Protein AF-A0A420SW01-F1 (afdb_monomer_lite)

Secondary structure (DSSP, 8-state):
-------HHHHHHHHHHHHHHHHHHHHHHHPPPPPGGGS---S-TTS-HHHHHHHHHHHHHHHHHHHHHH-THHHHTTTTTT--S-TTTHHHHHHHHHHHHHHHHHHHHHHHHHHS-TTSTTGGGHHHHHHHHGGG-PPPPP-S-S-HHHHHHHHHHHHHHHHHHHHHHHHHHHHHHHHTTTS-HHHHHHHHHHHHHHHHHHHH-TTS--PPPPHHHHHHHTT-GGGG-

pLDDT: mean 84.83, std 15.37, range [43.12, 98.69]

Foldseek 3Di:
DDPDDDDPVNVVVVVVVLVVLLVVLVCLVPDDQDDLVVDDAPPDPLAGSLLVSLVVLLVSLLSNLVSCVVHVVSQVVVVCVVDDDDPPVSVLVSQVVSLVVLLVSLLVSLVSLVVRDLSRPCVLVLLVSLLSSLQSLAQDDDDPDDDPVVCVVVVVVSVVSNVSSVVSLVSSLVSLVSCCVPDPNQLSVLSNVLSVQQHVVQVVPPDDSDRRRRSVVSCVVVVNVVSND

Structure (mmCIF, N/CA/C/O backbone):
data_AF-A0A420SW01-F1
#
_entry.id   AF-A0A420SW01-F1
#
loop_
_atom_site.group_PDB
_atom_site.id
_atom_site.type_symbol
_atom_site.label_atom_id
_atom_site.label_alt_id
_atom_site.label_comp_id
_atom_site.label_asym_id
_atom_site.label_entity_id
_atom_site.label_seq_id
_atom_site.pdbx_PDB_ins_code
_atom_site.Cartn_x
_atom_site.Cartn_y
_atom_site.Cartn_z
_atom_site.occupancy
_atom_site.B_iso_or_equiv
_atom_site.auth_seq_id
_atom_site.auth_comp_id
_atom_site.auth_asym_id
_atom_site.auth_atom_id
_atom_site.pdbx_PDB_model_num
ATOM 1 N N . MET A 1 1 ? 15.227 -26.156 -15.999 1.00 43.12 1 MET A N 1
ATOM 2 C CA . MET A 1 1 ? 14.571 -24.928 -16.495 1.00 43.12 1 MET A CA 1
ATOM 3 C C . MET A 1 1 ? 14.014 -25.212 -17.878 1.00 43.12 1 MET A C 1
ATOM 5 O O . MET A 1 1 ? 14.793 -25.459 -18.791 1.00 43.12 1 MET A O 1
ATOM 9 N N . SER A 1 2 ? 12.689 -25.286 -18.012 1.00 46.62 2 SER A N 1
ATOM 10 C CA . SER A 1 2 ? 12.039 -25.437 -19.318 1.00 46.62 2 SER A CA 1
ATOM 11 C C . SER A 1 2 ? 12.125 -24.098 -20.050 1.00 46.62 2 SER A C 1
ATOM 13 O O . SER A 1 2 ? 11.755 -23.077 -19.475 1.00 46.62 2 SER A O 1
ATOM 15 N N . LYS A 1 3 ? 12.657 -24.073 -21.276 1.00 51.34 3 LYS A N 1
ATOM 16 C CA . LYS A 1 3 ? 12.612 -22.869 -22.115 1.00 51.34 3 LYS A CA 1
ATOM 17 C C . LYS A 1 3 ? 11.163 -22.687 -22.559 1.00 51.34 3 LYS A C 1
ATOM 19 O O . LYS A 1 3 ? 10.696 -23.404 -23.438 1.00 51.34 3 LYS A O 1
ATOM 24 N N . GLN A 1 4 ? 10.448 -21.778 -21.912 1.00 72.19 4 GLN A N 1
ATOM 25 C CA . GLN A 1 4 ? 9.098 -21.409 -22.313 1.00 72.19 4 GLN A CA 1
ATOM 26 C C . GLN A 1 4 ? 9.216 -20.603 -23.614 1.00 72.19 4 GLN A C 1
ATOM 28 O O . GLN A 1 4 ? 9.874 -19.565 -23.652 1.00 72.19 4 GLN A O 1
ATOM 33 N N . PHE A 1 5 ? 8.688 -21.139 -24.714 1.00 80.56 5 PHE A N 1
ATOM 34 C CA . PHE A 1 5 ? 8.729 -20.459 -26.006 1.00 80.56 5 PHE A CA 1
ATOM 35 C C . PHE A 1 5 ? 7.732 -19.294 -26.006 1.00 80.56 5 PHE A C 1
ATOM 37 O O . PHE A 1 5 ? 6.586 -19.467 -25.599 1.00 80.56 5 PHE A O 1
ATOM 44 N N . LEU A 1 6 ? 8.157 -18.126 -26.496 1.00 82.69 6 LEU A N 1
ATOM 45 C CA . LEU A 1 6 ? 7.271 -16.993 -26.773 1.00 82.69 6 LEU A CA 1
ATOM 46 C C . LEU A 1 6 ? 6.319 -17.371 -27.915 1.00 82.69 6 LEU A C 1
ATOM 48 O O . LEU A 1 6 ? 6.753 -17.577 -29.049 1.00 82.69 6 LEU A O 1
ATOM 52 N N . THR A 1 7 ? 5.027 -17.491 -27.613 1.00 89.12 7 THR A N 1
ATOM 53 C CA . THR A 1 7 ? 3.985 -17.795 -28.601 1.00 89.12 7 THR A CA 1
ATOM 54 C C . THR A 1 7 ? 3.227 -16.531 -28.993 1.00 89.12 7 THR A C 1
ATOM 56 O O . THR A 1 7 ? 3.184 -15.544 -28.262 1.00 89.12 7 THR A O 1
ATOM 59 N N . ARG A 1 8 ? 2.574 -16.566 -30.159 1.00 88.12 8 ARG A N 1
ATOM 60 C CA . ARG A 1 8 ? 1.665 -15.494 -30.589 1.00 88.12 8 ARG A CA 1
ATOM 61 C C . ARG A 1 8 ? 0.521 -15.279 -29.591 1.00 88.12 8 ARG A C 1
ATOM 63 O O . ARG A 1 8 ? 0.097 -14.150 -29.391 1.00 88.12 8 ARG A O 1
ATOM 70 N N . GLU A 1 9 ? 0.050 -16.357 -28.976 1.00 89.88 9 GLU A N 1
ATOM 71 C CA . GLU A 1 9 ? -0.981 -16.332 -27.937 1.00 89.88 9 GLU A CA 1
ATOM 72 C C . GLU A 1 9 ? -0.515 -15.570 -26.693 1.00 89.88 9 GLU A C 1
ATOM 74 O O . GLU A 1 9 ? -1.223 -14.679 -26.244 1.00 89.88 9 GLU A O 1
ATOM 79 N N . PHE A 1 10 ? 0.713 -15.817 -26.219 1.00 88.44 10 PHE A N 1
ATOM 80 C CA . PHE A 1 10 ? 1.292 -15.073 -25.096 1.00 88.44 10 PHE A CA 1
ATOM 81 C C . PHE A 1 10 ? 1.376 -13.567 -25.377 1.00 88.44 10 PHE A C 1
ATOM 83 O O . PHE A 1 10 ? 1.077 -12.751 -24.514 1.00 88.44 10 PHE A O 1
ATOM 90 N N . ILE A 1 11 ? 1.749 -13.186 -26.603 1.00 87.81 11 ILE A N 1
ATOM 91 C CA . ILE A 1 11 ? 1.805 -11.773 -26.996 1.00 87.81 11 ILE A CA 1
ATOM 92 C C . ILE A 1 11 ? 0.404 -11.150 -26.987 1.00 87.81 11 ILE A C 1
ATOM 94 O O . ILE A 1 11 ? 0.252 -10.032 -26.506 1.00 87.81 11 ILE A O 1
ATOM 98 N N . PHE A 1 12 ? -0.615 -11.841 -27.509 1.00 91.00 12 PHE A N 1
ATOM 99 C CA . PHE A 1 12 ? -1.992 -11.337 -27.475 1.00 91.00 12 PHE A CA 1
ATOM 100 C C . PHE A 1 12 ? -2.523 -11.190 -26.051 1.00 91.00 12 PHE A C 1
ATOM 102 O O . PHE A 1 12 ? -3.169 -10.189 -25.756 1.00 91.00 12 PHE A O 1
ATOM 109 N N . GLU A 1 13 ? -2.222 -12.156 -25.186 1.00 90.00 13 GLU A N 1
ATOM 110 C CA . GLU A 1 13 ? -2.591 -12.106 -23.774 1.00 90.00 13 GLU A CA 1
ATOM 111 C C . GLU A 1 13 ? -1.972 -10.885 -23.088 1.00 90.00 13 GLU A C 1
ATOM 113 O O . GLU A 1 13 ? -2.693 -10.091 -22.496 1.00 90.00 13 GLU A O 1
ATOM 118 N N . ALA A 1 14 ? -0.671 -10.651 -23.281 1.00 87.00 14 ALA A N 1
ATOM 119 C CA . ALA A 1 14 ? 0.009 -9.491 -22.710 1.00 87.00 14 ALA A CA 1
ATOM 120 C C . ALA A 1 14 ? -0.589 -8.149 -23.180 1.00 87.00 14 ALA A C 1
ATOM 122 O O . ALA A 1 14 ? -0.712 -7.221 -22.388 1.00 87.00 14 ALA A O 1
ATOM 123 N N . HIS A 1 15 ? -0.991 -8.029 -24.453 1.00 87.19 15 HIS A N 1
ATOM 124 C CA . HIS A 1 15 ? -1.667 -6.813 -24.932 1.00 87.19 15 HIS A CA 1
ATOM 125 C C . HIS A 1 15 ? -3.035 -6.629 -24.270 1.00 87.19 15 HIS A C 1
ATOM 127 O O . HIS A 1 15 ? -3.364 -5.522 -23.854 1.00 87.19 15 HIS A O 1
ATOM 133 N N . ARG A 1 16 ? -3.807 -7.714 -24.129 1.00 90.38 16 ARG A N 1
ATOM 134 C CA . ARG A 1 16 ? -5.099 -7.676 -23.440 1.00 90.38 16 ARG A CA 1
ATOM 135 C C . ARG A 1 16 ? -4.942 -7.231 -21.986 1.00 90.38 16 ARG A C 1
ATOM 137 O O . ARG A 1 16 ? -5.691 -6.368 -21.548 1.00 90.38 16 ARG A O 1
ATOM 144 N N . GLU A 1 17 ? -3.965 -7.776 -21.262 1.00 90.88 17 GLU A N 1
ATOM 145 C CA . GLU A 1 17 ? -3.687 -7.388 -19.873 1.00 90.88 17 GLU A CA 1
ATOM 146 C C . GLU A 1 17 ? -3.364 -5.889 -19.749 1.00 90.88 17 GLU A C 1
ATOM 148 O O . GLU A 1 17 ? -3.844 -5.227 -18.828 1.00 90.88 17 GLU A O 1
ATOM 153 N N . VAL A 1 18 ? -2.599 -5.329 -20.695 1.00 88.38 18 VAL A N 1
ATOM 154 C CA . VAL A 1 18 ? -2.286 -3.889 -20.735 1.00 88.38 18 VAL A CA 1
ATOM 155 C C . VAL A 1 18 ? -3.537 -3.043 -21.000 1.00 88.38 18 VAL A C 1
ATOM 157 O O . VAL A 1 18 ? -3.730 -2.018 -20.339 1.00 88.38 18 VAL A O 1
ATOM 160 N N . ASP A 1 19 ? -4.401 -3.464 -21.926 1.00 88.69 19 ASP A N 1
ATOM 161 C CA . ASP A 1 19 ? -5.656 -2.766 -22.230 1.00 88.69 19 ASP A CA 1
ATOM 162 C C . ASP A 1 19 ? -6.612 -2.789 -21.022 1.00 88.69 19 ASP A C 1
ATOM 164 O O . ASP A 1 19 ? -7.119 -1.743 -20.604 1.00 88.69 19 ASP A O 1
ATOM 168 N N . GLU A 1 20 ? -6.785 -3.951 -20.384 1.00 91.56 20 GLU A N 1
ATOM 169 C CA . GLU A 1 20 ? -7.587 -4.104 -19.162 1.00 91.56 20 GLU A CA 1
ATOM 170 C C . GLU A 1 20 ? -7.034 -3.253 -18.006 1.00 91.56 20 GLU A C 1
ATOM 172 O O . GLU A 1 20 ? -7.789 -2.587 -17.288 1.00 91.56 20 GLU A O 1
ATOM 177 N N . ALA A 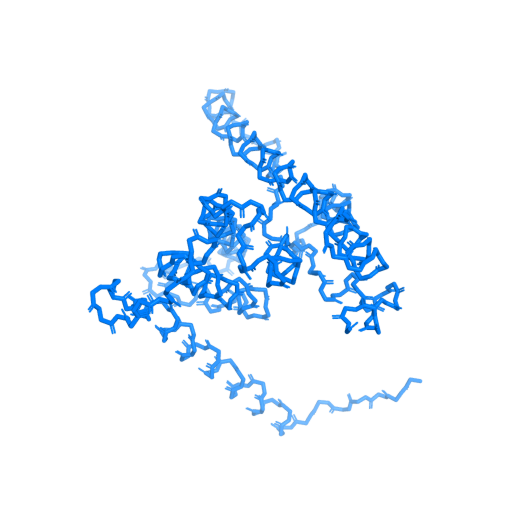1 21 ? -5.708 -3.203 -17.842 1.00 91.31 21 ALA A N 1
ATOM 178 C CA . ALA A 1 21 ? -5.057 -2.353 -16.850 1.00 91.31 21 ALA A CA 1
ATOM 179 C C . ALA A 1 21 ? -5.317 -0.859 -17.108 1.00 91.31 21 ALA A C 1
ATOM 181 O O . ALA A 1 21 ? -5.553 -0.092 -16.165 1.00 91.31 21 ALA A O 1
ATOM 182 N N . ALA A 1 22 ? -5.307 -0.430 -18.373 1.00 88.56 22 ALA A N 1
ATOM 183 C CA . ALA A 1 22 ? -5.606 0.945 -18.754 1.00 88.56 22 ALA A CA 1
ATOM 184 C C . ALA A 1 22 ? -7.069 1.319 -18.454 1.00 88.56 22 ALA A C 1
ATOM 186 O O . ALA A 1 22 ? -7.326 2.399 -17.905 1.00 88.56 22 ALA A O 1
ATOM 187 N N . GLU A 1 23 ? -8.018 0.427 -18.743 1.00 91.31 23 GLU A N 1
ATOM 188 C CA . GLU A 1 23 ? -9.432 0.608 -18.397 1.00 91.31 23 GLU A CA 1
ATOM 189 C C . GLU A 1 23 ? -9.637 0.686 -16.881 1.00 91.31 23 GLU A C 1
ATOM 191 O O . GLU A 1 23 ? -10.267 1.627 -16.381 1.00 91.31 23 GLU A O 1
ATOM 196 N N . LEU A 1 24 ? -9.038 -0.239 -16.124 1.00 93.31 24 LEU A N 1
ATOM 197 C CA . LEU A 1 24 ? -9.143 -0.260 -14.667 1.00 93.31 24 LEU A CA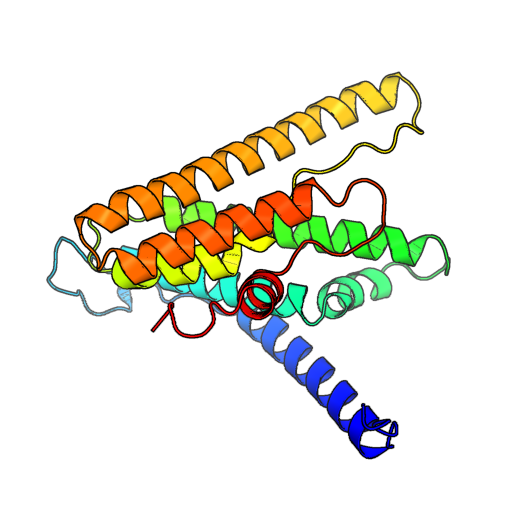 1
ATOM 198 C C . LEU A 1 24 ? -8.519 0.989 -14.032 1.00 93.31 24 LEU A C 1
ATOM 200 O O . LEU A 1 24 ? -9.079 1.556 -13.091 1.00 93.31 24 LEU A O 1
ATOM 204 N N . LYS A 1 25 ? -7.400 1.484 -14.570 1.00 90.94 25 LYS A N 1
ATOM 205 C CA . LYS A 1 25 ? -6.802 2.757 -14.148 1.00 90.94 25 LYS A CA 1
ATOM 206 C C . LYS A 1 25 ? -7.782 3.915 -14.337 1.00 90.94 25 LYS A C 1
ATOM 208 O O . LYS A 1 25 ? -7.928 4.744 -13.432 1.00 90.94 25 LYS A O 1
ATOM 213 N N . ILE A 1 26 ? -8.428 4.014 -15.503 1.00 90.25 26 ILE A N 1
ATOM 214 C CA . ILE A 1 26 ? -9.423 5.061 -15.783 1.00 90.25 26 ILE A CA 1
ATOM 215 C C . ILE A 1 26 ? -10.581 4.943 -14.794 1.00 90.25 26 ILE A C 1
ATOM 217 O O . ILE A 1 26 ? -10.980 5.950 -14.203 1.00 90.25 26 ILE A O 1
ATOM 221 N N . PHE A 1 27 ? -11.074 3.729 -14.562 1.00 93.50 27 PHE A N 1
ATOM 222 C CA . PHE A 1 27 ? -12.129 3.469 -13.593 1.00 93.50 27 PHE A CA 1
ATOM 223 C C . PHE A 1 27 ? -11.736 3.932 -12.182 1.00 93.50 27 PHE A C 1
ATOM 225 O O . PHE A 1 27 ? -12.414 4.783 -11.616 1.00 93.50 27 PHE A O 1
ATOM 232 N N . LEU A 1 28 ? -10.603 3.474 -11.637 1.00 93.31 28 LEU A N 1
ATOM 233 C CA . LEU A 1 28 ? -10.140 3.834 -10.288 1.00 93.31 28 LEU A CA 1
ATOM 234 C C . LEU A 1 28 ? -9.799 5.322 -10.136 1.00 93.31 28 LEU A C 1
ATOM 236 O O . LEU A 1 28 ? -9.928 5.887 -9.049 1.00 93.31 28 LEU A O 1
ATOM 240 N N . THR A 1 29 ? -9.365 5.976 -11.215 1.00 90.62 29 THR A N 1
ATOM 241 C CA . THR A 1 29 ? -9.107 7.423 -11.211 1.00 90.62 29 THR A CA 1
ATOM 242 C C . THR A 1 29 ? -10.406 8.219 -11.090 1.00 90.62 29 THR A C 1
ATOM 244 O O . THR A 1 29 ? -10.417 9.250 -10.423 1.00 90.62 29 THR A O 1
ATOM 247 N N . ASN A 1 30 ? -11.489 7.742 -11.710 1.00 91.94 30 ASN A N 1
ATOM 248 C CA . ASN A 1 30 ? -12.788 8.416 -11.712 1.00 91.94 30 ASN A CA 1
ATOM 249 C C . ASN A 1 30 ? -13.736 7.936 -10.604 1.00 91.94 30 ASN A C 1
ATOM 251 O O . ASN A 1 30 ? -14.732 8.609 -10.335 1.00 91.94 30 ASN A O 1
ATOM 255 N N . LEU A 1 31 ? -13.435 6.804 -9.963 1.00 93.25 31 LEU A N 1
ATOM 256 C CA . LEU A 1 31 ? -14.236 6.231 -8.890 1.00 93.25 31 LEU A CA 1
AT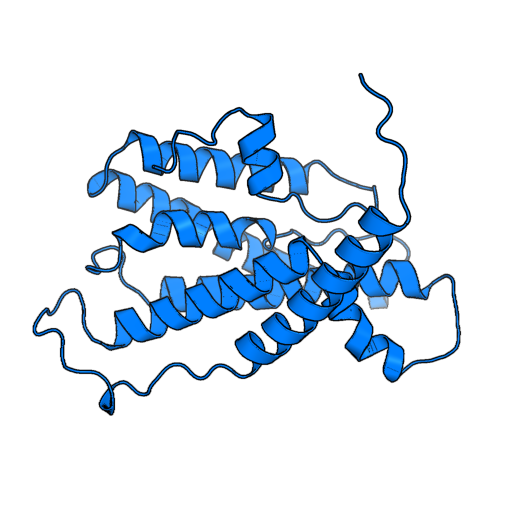OM 257 C C . LEU A 1 31 ? -14.411 7.249 -7.758 1.00 93.25 31 LEU A C 1
ATOM 259 O O . LEU A 1 31 ? -13.439 7.692 -7.149 1.00 93.25 31 LEU A O 1
ATOM 263 N N . GLN A 1 32 ? -15.665 7.602 -7.482 1.00 89.81 32 GLN A N 1
ATOM 264 C CA . GLN A 1 32 ? -16.036 8.472 -6.373 1.00 89.81 32 GLN A CA 1
ATOM 265 C C . GLN A 1 32 ? -16.449 7.614 -5.183 1.00 89.81 32 GLN A C 1
ATOM 267 O O . GLN A 1 32 ? -17.345 6.774 -5.300 1.00 89.81 32 GLN A O 1
ATOM 272 N N . VAL A 1 33 ? -15.818 7.840 -4.033 1.00 88.75 33 VAL A N 1
ATOM 273 C CA . VAL A 1 33 ? -16.290 7.263 -2.773 1.00 88.75 33 VAL A CA 1
ATOM 274 C C . VAL A 1 33 ? -17.644 7.902 -2.432 1.00 88.75 33 VAL A C 1
ATOM 276 O O . VAL A 1 33 ? -17.779 9.124 -2.550 1.00 88.75 33 VAL A O 1
ATOM 279 N N . PRO A 1 34 ? -18.664 7.118 -2.035 1.00 88.06 34 PRO A N 1
ATOM 280 C CA . PRO A 1 34 ? -19.962 7.669 -1.666 1.00 88.06 34 PRO A CA 1
ATOM 281 C C . PRO A 1 34 ? -19.852 8.710 -0.546 1.00 88.06 34 PRO A C 1
ATOM 283 O O . PRO A 1 34 ? -19.052 8.568 0.379 1.00 88.06 34 PRO A O 1
ATOM 286 N N . LEU A 1 35 ? -20.704 9.737 -0.607 1.00 86.25 35 LEU A N 1
ATOM 287 C CA . LEU A 1 35 ? -20.884 10.687 0.493 1.00 86.25 35 LEU A CA 1
ATOM 288 C C . LEU A 1 35 ? -21.379 9.953 1.745 1.00 86.25 35 LEU A C 1
ATOM 290 O O . LEU A 1 35 ? -22.191 9.035 1.644 1.00 86.25 35 LEU A O 1
ATOM 294 N N . GLU A 1 36 ? -20.966 10.404 2.932 1.00 84.88 36 GLU A N 1
ATOM 295 C CA . GLU A 1 36 ? -21.386 9.788 4.201 1.00 84.88 36 GLU A CA 1
ATOM 296 C C . GLU A 1 36 ? -22.909 9.737 4.366 1.00 84.88 36 GLU A C 1
ATOM 298 O O . GLU A 1 36 ? -23.440 8.774 4.909 1.00 84.88 36 GLU A O 1
ATOM 303 N N . SER A 1 37 ? -23.624 10.739 3.842 1.00 86.12 37 SER A N 1
ATOM 304 C CA . SER A 1 37 ? -25.090 10.800 3.866 1.00 86.12 37 SER A CA 1
ATOM 305 C C . SER A 1 37 ? -25.772 9.699 3.050 1.00 86.12 37 SER A C 1
ATOM 307 O O . SER A 1 37 ? -26.944 9.413 3.281 1.00 86.12 37 SER A O 1
ATOM 309 N N . ALA A 1 38 ? -25.059 9.089 2.102 1.00 88.75 38 ALA A N 1
ATOM 310 C CA . ALA A 1 38 ? -25.551 7.980 1.292 1.00 88.75 38 ALA A CA 1
ATOM 311 C C . ALA A 1 38 ? -25.292 6.609 1.943 1.00 88.75 38 ALA A C 1
ATOM 313 O O . ALA A 1 38 ? -25.720 5.591 1.401 1.00 88.75 38 ALA A O 1
ATOM 314 N N . ILE A 1 39 ? -24.595 6.565 3.083 1.00 88.44 39 ILE A N 1
ATOM 315 C CA . ILE A 1 39 ? -24.218 5.329 3.766 1.00 88.44 39 ILE A CA 1
ATOM 316 C C . ILE A 1 39 ? -25.015 5.206 5.065 1.00 88.44 39 ILE A C 1
ATOM 318 O O . ILE A 1 39 ? -25.120 6.141 5.860 1.00 88.44 39 ILE A O 1
ATOM 322 N N . VAL A 1 40 ? -25.571 4.018 5.291 1.00 90.56 40 VAL A N 1
ATOM 323 C CA . VAL A 1 40 ? -26.292 3.693 6.525 1.00 90.56 40 VAL A CA 1
ATOM 324 C C . VAL A 1 40 ? -25.348 3.828 7.720 1.00 90.56 40 VAL A C 1
ATOM 326 O O . VAL A 1 40 ? -24.229 3.317 7.695 1.00 90.56 40 VAL A O 1
ATOM 329 N N . GLN A 1 41 ? -25.798 4.511 8.775 1.00 88.25 41 GLN A N 1
ATOM 330 C CA . GLN A 1 41 ? -25.020 4.647 10.004 1.00 88.25 41 GLN A CA 1
ATOM 331 C C . GLN A 1 41 ? -24.734 3.270 10.608 1.00 88.25 41 GLN A C 1
ATOM 333 O O . GLN A 1 41 ? -25.632 2.444 10.752 1.00 88.25 41 GLN A O 1
ATOM 338 N N . THR A 1 42 ? -23.482 3.047 10.994 1.00 87.88 42 THR A N 1
ATOM 339 C CA . THR A 1 42 ? -23.017 1.767 11.544 1.00 87.88 42 THR A CA 1
ATOM 340 C C . THR A 1 42 ? -23.573 1.473 12.936 1.00 87.88 42 THR A C 1
ATOM 342 O O . THR A 1 42 ? -23.631 0.316 13.339 1.00 87.88 42 THR A O 1
ATOM 345 N N . GLY A 1 43 ? -23.963 2.512 13.686 1.00 88.25 43 GLY A N 1
ATOM 346 C CA . GLY A 1 43 ? -24.354 2.400 15.094 1.00 88.25 43 GLY A CA 1
ATOM 347 C C . GLY A 1 43 ? -23.183 2.127 16.049 1.00 88.25 43 GLY A C 1
ATOM 348 O O . GLY A 1 43 ? -23.405 2.011 17.251 1.00 88.25 43 GLY A O 1
ATOM 349 N N . ASP A 1 44 ? -21.951 2.059 15.534 1.00 91.38 44 ASP A N 1
ATOM 350 C CA . ASP A 1 44 ? -20.722 1.833 16.293 1.00 91.38 44 ASP A CA 1
ATOM 351 C C . ASP A 1 44 ? -19.877 3.112 16.331 1.00 91.38 44 ASP A C 1
ATOM 353 O O . ASP A 1 44 ? -19.460 3.637 15.296 1.00 91.38 44 ASP A O 1
ATOM 357 N N . SER A 1 45 ? -19.590 3.604 17.538 1.00 91.50 45 SER A N 1
ATOM 358 C CA . SER A 1 45 ? -18.763 4.796 17.741 1.00 91.50 45 SER A CA 1
ATOM 359 C C . SER A 1 45 ? -17.289 4.579 17.390 1.00 91.50 45 SER A C 1
ATOM 361 O O . SER A 1 45 ? -16.595 5.559 17.126 1.00 91.50 45 SER A O 1
ATOM 363 N N . GLN A 1 46 ? -16.813 3.329 17.352 1.00 94.25 46 GLN A N 1
ATOM 364 C CA . GLN A 1 46 ? -15.458 2.977 16.910 1.00 94.25 46 GLN A CA 1
ATOM 365 C C . GLN A 1 46 ? -15.360 2.779 15.392 1.00 94.25 46 GLN A C 1
ATOM 367 O O . GLN A 1 46 ? -14.259 2.744 14.838 1.00 94.25 46 GLN A O 1
ATOM 372 N N . THR A 1 47 ? -16.496 2.704 14.698 1.00 95.12 47 THR A N 1
ATOM 373 C CA . THR A 1 47 ? -16.557 2.558 13.239 1.00 95.12 47 THR A CA 1
ATOM 374 C C . THR A 1 47 ? -17.573 3.527 12.633 1.00 95.12 47 THR A C 1
ATOM 376 O O . THR A 1 47 ? -18.506 3.091 11.960 1.00 95.12 47 THR A O 1
ATOM 379 N N . PRO A 1 48 ? -17.454 4.850 12.846 1.00 95.12 48 PRO A N 1
ATOM 380 C CA . PRO A 1 48 ? -18.280 5.814 12.137 1.00 95.12 48 PRO A CA 1
ATOM 381 C C . PRO A 1 48 ? -18.098 5.678 10.622 1.00 95.12 48 PRO A C 1
ATOM 383 O O . PRO A 1 48 ? -17.037 5.294 10.129 1.00 95.12 48 PRO A O 1
ATOM 386 N N . THR A 1 49 ? -19.136 6.044 9.875 1.00 95.25 49 THR A N 1
ATOM 387 C CA . THR A 1 49 ? -19.187 5.947 8.412 1.00 95.25 49 THR A CA 1
ATOM 388 C C . THR A 1 49 ? -17.960 6.542 7.716 1.00 95.25 49 THR A C 1
ATOM 390 O O . THR A 1 49 ? -17.464 5.963 6.750 1.00 95.25 49 THR A O 1
ATOM 393 N N . TRP A 1 50 ? -17.419 7.651 8.226 1.00 94.69 50 TRP A N 1
ATOM 394 C CA . TRP A 1 50 ? -16.240 8.284 7.641 1.00 94.69 50 TRP A CA 1
ATOM 395 C C . TRP A 1 50 ? -14.966 7.422 7.728 1.00 94.69 50 TRP A C 1
ATOM 397 O O . TRP A 1 50 ? -14.097 7.531 6.866 1.00 94.69 50 TRP A O 1
ATOM 407 N N . HIS A 1 51 ? -14.850 6.511 8.710 1.00 96.31 51 HIS A N 1
ATOM 408 C CA . HIS A 1 51 ? -13.753 5.532 8.734 1.00 96.31 51 HIS A CA 1
ATOM 409 C C . HIS A 1 51 ? -13.825 4.614 7.509 1.00 96.31 51 HIS A C 1
ATOM 411 O O . HIS A 1 51 ? -12.791 4.263 6.944 1.00 96.31 51 HIS A O 1
ATOM 417 N N . LEU A 1 52 ? -15.036 4.219 7.099 1.00 95.31 52 LEU A N 1
ATOM 418 C CA . LEU A 1 52 ? -15.263 3.331 5.958 1.00 95.31 52 LEU A CA 1
ATOM 419 C C . LEU A 1 52 ? -15.029 4.052 4.629 1.00 95.31 52 LEU A C 1
ATOM 421 O O . LEU A 1 52 ? -14.428 3.472 3.727 1.00 95.31 52 LEU A O 1
ATOM 425 N N . THR A 1 53 ? -15.448 5.315 4.507 1.00 95.62 53 THR A N 1
ATOM 426 C CA . THR A 1 53 ? -15.174 6.114 3.302 1.00 95.62 53 THR A CA 1
ATOM 427 C C . THR A 1 53 ? -13.684 6.411 3.158 1.00 95.62 53 THR A C 1
ATOM 429 O O . THR A 1 53 ? -13.134 6.240 2.071 1.00 95.62 53 THR A O 1
ATOM 432 N N . ALA A 1 54 ? -12.997 6.757 4.252 1.00 96.69 54 ALA A N 1
ATOM 433 C CA . ALA A 1 54 ? -11.545 6.905 4.258 1.00 96.69 54 ALA A CA 1
ATOM 434 C C . ALA A 1 54 ? -10.853 5.592 3.859 1.00 96.69 54 ALA A C 1
ATOM 436 O O . ALA A 1 54 ? -9.975 5.593 3.000 1.00 96.69 54 ALA A O 1
ATOM 437 N N . LEU A 1 55 ? -11.288 4.452 4.407 1.00 96.75 55 LEU A N 1
ATOM 438 C CA . LEU A 1 55 ? -10.747 3.141 4.045 1.00 96.75 55 LEU A CA 1
ATOM 439 C C . LEU A 1 55 ? -10.957 2.819 2.555 1.00 96.75 55 LEU A C 1
ATOM 441 O O . LEU A 1 55 ? -10.029 2.345 1.901 1.00 96.75 55 LEU A O 1
ATOM 445 N N . ALA A 1 56 ? -12.142 3.105 2.008 1.00 96.31 56 ALA A N 1
ATOM 446 C CA . ALA A 1 56 ? -12.441 2.926 0.588 1.00 96.31 56 ALA A CA 1
ATOM 447 C C . ALA A 1 56 ? -11.509 3.762 -0.304 1.00 96.31 56 ALA A C 1
ATOM 449 O O . ALA A 1 56 ? -11.037 3.284 -1.335 1.00 96.31 56 ALA A O 1
ATOM 450 N N . GLU A 1 57 ? -11.180 4.980 0.125 1.00 96.50 57 GLU A N 1
ATOM 451 C CA . GLU A 1 57 ? -10.222 5.833 -0.573 1.00 96.50 57 GLU A CA 1
ATOM 452 C C . GLU A 1 57 ? -8.792 5.262 -0.509 1.00 96.50 57 GLU A C 1
ATOM 454 O O . GLU A 1 57 ? -8.078 5.268 -1.516 1.00 96.50 57 GLU A O 1
ATOM 459 N N . VAL A 1 58 ? -8.382 4.668 0.622 1.00 97.62 58 VAL A N 1
ATOM 460 C CA . VAL A 1 58 ? -7.096 3.947 0.710 1.00 97.62 58 VAL A CA 1
ATOM 461 C C . VAL A 1 58 ? -7.068 2.742 -0.235 1.00 97.62 58 VAL A C 1
ATOM 463 O O . VAL A 1 58 ? -6.070 2.552 -0.927 1.00 97.62 58 VAL A O 1
ATOM 466 N N . TYR A 1 59 ? -8.153 1.966 -0.337 1.00 97.00 59 TYR A N 1
ATOM 467 C CA . TYR A 1 59 ? -8.265 0.870 -1.313 1.00 97.00 59 TYR A CA 1
ATOM 468 C C . TYR A 1 59 ? -8.146 1.361 -2.758 1.00 97.00 59 TYR A C 1
ATOM 470 O O . TYR A 1 59 ? -7.441 0.749 -3.564 1.00 97.00 59 TYR A O 1
ATOM 478 N N . ARG A 1 60 ? -8.792 2.486 -3.087 1.00 96.81 60 ARG A N 1
ATOM 479 C CA . ARG A 1 60 ? -8.703 3.104 -4.415 1.00 96.81 60 ARG A CA 1
ATOM 480 C C . ARG A 1 60 ? -7.259 3.480 -4.752 1.00 96.81 60 ARG A C 1
ATOM 482 O O . ARG A 1 60 ? -6.785 3.163 -5.845 1.00 96.81 60 ARG A O 1
ATOM 489 N N . PHE A 1 61 ? -6.533 4.089 -3.810 1.00 96.50 61 PHE A N 1
ATOM 490 C CA . PHE A 1 61 ? -5.106 4.364 -3.988 1.00 96.50 61 PHE A CA 1
ATOM 491 C C . PHE A 1 61 ? -4.264 3.091 -4.067 1.00 96.50 61 PHE A C 1
ATOM 493 O O . PHE A 1 61 ? -3.390 3.019 -4.926 1.00 96.50 61 PHE A O 1
ATOM 500 N N . ALA A 1 62 ? -4.525 2.081 -3.234 1.00 96.38 62 ALA A N 1
ATOM 501 C CA . ALA A 1 62 ? -3.796 0.816 -3.261 1.00 96.38 62 ALA A CA 1
ATOM 502 C C . ALA A 1 62 ? -3.908 0.133 -4.631 1.00 96.38 62 ALA A C 1
ATOM 504 O O . ALA A 1 62 ? -2.891 -0.309 -5.162 1.00 96.38 62 ALA A O 1
ATOM 505 N N . GLY A 1 63 ? -5.104 0.122 -5.232 1.00 94.81 63 GLY A N 1
ATOM 506 C CA . GLY A 1 63 ? -5.326 -0.393 -6.585 1.00 94.81 63 GLY A CA 1
ATOM 507 C C . GLY A 1 63 ? -4.540 0.375 -7.650 1.00 94.81 63 GLY A C 1
ATOM 508 O O . GLY A 1 63 ? -3.862 -0.237 -8.471 1.00 94.81 63 GLY A O 1
ATOM 509 N N . LEU A 1 64 ? -4.553 1.713 -7.597 1.00 93.38 64 LEU A N 1
ATOM 510 C CA . LEU A 1 64 ? -3.740 2.546 -8.493 1.00 93.38 64 LEU A CA 1
ATOM 511 C C . LEU A 1 64 ? -2.241 2.255 -8.331 1.00 93.38 64 LEU A C 1
ATOM 513 O O . LEU A 1 64 ? -1.543 2.062 -9.319 1.00 93.38 64 LEU A O 1
ATOM 517 N N . ILE A 1 65 ? -1.753 2.178 -7.093 1.00 93.69 65 ILE A N 1
ATOM 518 C CA . ILE A 1 65 ? -0.356 1.863 -6.771 1.00 93.69 65 ILE A CA 1
ATOM 519 C C . ILE A 1 65 ? 0.031 0.490 -7.336 1.00 93.69 65 ILE A C 1
ATOM 521 O O . ILE A 1 65 ? 1.076 0.384 -7.974 1.00 93.69 65 ILE A O 1
ATOM 525 N N . GLN A 1 66 ? -0.816 -0.538 -7.183 1.00 93.31 66 GLN A N 1
ATOM 526 C CA . GLN A 1 66 ? -0.540 -1.868 -7.743 1.00 93.31 66 GLN A CA 1
ATOM 527 C C . GLN A 1 66 ? -0.471 -1.830 -9.272 1.00 93.31 66 GLN A C 1
ATOM 529 O O . GLN A 1 66 ? 0.468 -2.374 -9.848 1.00 93.31 66 GLN A O 1
ATOM 534 N N . LEU A 1 67 ? -1.421 -1.155 -9.930 1.00 91.38 67 LEU A N 1
ATOM 535 C CA . LEU A 1 67 ? -1.425 -1.013 -11.389 1.00 91.38 67 LEU A CA 1
ATOM 536 C C . LEU A 1 67 ? -0.159 -0.335 -11.899 1.00 91.38 67 LEU A C 1
ATOM 538 O O . LEU A 1 67 ? 0.401 -0.769 -12.892 1.00 91.38 67 LEU A O 1
ATOM 542 N N . TYR A 1 68 ? 0.318 0.697 -11.213 1.00 87.38 68 TYR A N 1
ATOM 543 C CA . TYR A 1 68 ? 1.525 1.419 -11.610 1.00 87.38 68 TYR A CA 1
ATOM 544 C C . TYR A 1 68 ? 2.814 0.688 -11.304 1.00 87.38 68 TYR A C 1
ATOM 546 O O . TYR A 1 68 ? 3.819 0.892 -11.981 1.00 87.38 68 TYR A O 1
ATOM 554 N N . HIS A 1 69 ? 2.781 -0.186 -10.306 1.00 87.19 69 HIS A N 1
ATOM 555 C CA . HIS A 1 69 ? 3.797 -1.197 -10.184 1.00 87.19 69 HIS A CA 1
ATOM 556 C C . HIS A 1 69 ? 3.737 -2.101 -11.433 1.00 87.19 69 HIS A C 1
ATOM 558 O O . HIS A 1 69 ? 4.666 -2.081 -12.227 1.00 87.19 69 HIS A O 1
ATOM 564 N N . VAL A 1 70 ? 2.674 -2.860 -11.671 1.00 88.88 70 VAL A N 1
ATOM 565 C CA . VAL A 1 70 ? 2.691 -3.903 -12.717 1.00 88.88 70 VAL A CA 1
ATOM 566 C C . VAL A 1 70 ? 2.804 -3.346 -14.150 1.00 88.88 70 VAL A C 1
ATOM 568 O O . VAL A 1 70 ? 3.548 -3.902 -14.952 1.00 88.88 70 VAL A O 1
ATOM 571 N N . PHE A 1 71 ? 2.148 -2.223 -14.442 1.00 87.25 71 PHE A N 1
ATOM 572 C CA . PHE A 1 71 ? 2.023 -1.610 -15.770 1.00 87.25 71 PHE A CA 1
ATOM 573 C C . PHE A 1 71 ? 2.450 -0.126 -15.742 1.00 87.25 71 PHE A C 1
ATOM 575 O O . PHE A 1 71 ? 1.604 0.778 -15.821 1.00 87.25 71 PHE A O 1
ATOM 582 N N . PRO A 1 72 ? 3.750 0.176 -15.567 1.00 79.12 72 PRO A N 1
ATOM 583 C CA . PRO A 1 72 ? 4.243 1.548 -15.390 1.00 79.12 72 PRO A CA 1
ATOM 584 C C . PRO A 1 72 ? 3.997 2.438 -16.619 1.00 79.12 72 PRO A C 1
ATOM 586 O O . PRO A 1 72 ? 3.729 3.631 -16.500 1.00 79.12 72 PRO A O 1
ATOM 589 N N . ASP A 1 73 ? 4.001 1.852 -17.806 1.00 73.12 73 ASP A N 1
ATOM 590 C CA . ASP A 1 73 ? 3.666 2.446 -19.098 1.00 73.12 73 ASP A CA 1
ATOM 591 C C . ASP A 1 73 ? 2.236 3.005 -19.165 1.00 73.12 73 ASP A C 1
ATOM 593 O O . ASP A 1 73 ? 1.989 3.997 -19.861 1.00 73.12 73 ASP A O 1
ATOM 597 N N . THR A 1 74 ? 1.303 2.490 -18.357 1.00 72.56 74 THR A N 1
ATOM 598 C CA . THR A 1 74 ? -0.032 3.099 -18.234 1.00 72.56 74 THR A CA 1
ATOM 599 C C . THR A 1 74 ? 0.027 4.515 -17.651 1.00 72.56 74 THR A C 1
ATOM 601 O O . THR A 1 74 ? -0.869 5.319 -17.930 1.00 72.56 74 THR A O 1
ATOM 604 N N . LEU A 1 75 ? 1.057 4.881 -16.873 1.00 64.56 75 LEU A N 1
ATOM 605 C CA . LEU A 1 75 ? 1.303 6.269 -16.445 1.00 64.56 75 LEU A CA 1
ATOM 606 C C . LEU A 1 75 ? 1.773 7.124 -17.615 1.00 64.56 75 LEU A C 1
ATOM 608 O O . LEU A 1 75 ? 1.231 8.208 -17.838 1.00 64.56 75 LEU A O 1
ATOM 612 N N . VAL A 1 76 ? 2.730 6.585 -18.367 1.00 62.25 76 VAL A N 1
ATOM 613 C CA . VAL A 1 76 ? 3.483 7.257 -19.428 1.00 62.25 76 VAL A CA 1
ATOM 614 C C . VAL A 1 76 ? 2.620 7.541 -20.661 1.00 62.25 76 VAL A C 1
ATOM 616 O O . VAL A 1 76 ? 2.721 8.614 -21.256 1.00 62.25 76 VAL A O 1
ATOM 619 N N . SER A 1 77 ? 1.702 6.634 -21.013 1.00 56.94 77 SER A N 1
ATOM 620 C CA . SER A 1 77 ? 0.856 6.721 -22.218 1.00 56.94 77 SER A CA 1
ATOM 621 C C . SER A 1 77 ? -0.039 7.978 -22.268 1.00 56.94 77 SER A C 1
ATOM 623 O O . SER A 1 77 ? -0.443 8.428 -23.337 1.00 56.94 77 SER A O 1
ATOM 625 N N . ARG A 1 78 ? -0.304 8.635 -21.126 1.00 52.09 78 ARG A N 1
ATOM 626 C CA . ARG A 1 78 ? -1.013 9.933 -21.085 1.00 52.09 78 ARG A CA 1
ATOM 627 C C . ARG A 1 78 ? -0.098 11.148 -21.274 1.00 52.09 78 ARG A C 1
ATOM 629 O O . ARG A 1 78 ? -0.610 12.189 -21.667 1.00 52.09 78 ARG A O 1
ATOM 636 N N . MET A 1 79 ? 1.198 11.026 -20.995 1.00 49.81 79 MET A N 1
ATOM 637 C CA . MET A 1 79 ? 2.175 12.121 -21.088 1.00 49.81 79 MET A CA 1
ATOM 638 C C . MET A 1 79 ? 2.832 12.194 -22.468 1.00 49.81 79 MET A C 1
ATOM 640 O O . MET A 1 79 ? 2.873 13.264 -23.064 1.00 49.81 79 MET A O 1
ATOM 644 N N . ASN A 1 80 ? 3.206 11.056 -23.061 1.00 48.47 80 ASN A N 1
ATOM 645 C CA . ASN A 1 80 ? 3.837 11.037 -24.390 1.00 48.47 80 ASN A CA 1
ATOM 646 C C . ASN A 1 80 ? 2.894 11.408 -25.553 1.00 48.47 80 ASN A C 1
ATOM 648 O O . ASN A 1 80 ? 3.363 11.786 -26.624 1.00 48.47 80 ASN A O 1
ATOM 652 N N . LEU A 1 81 ? 1.569 11.350 -25.359 1.00 49.91 81 LEU A N 1
ATOM 653 C CA . LEU A 1 81 ? 0.607 11.866 -26.345 1.00 49.91 81 LEU A CA 1
ATOM 654 C C . LEU A 1 81 ? 0.605 13.404 -26.434 1.00 49.91 81 LEU A C 1
ATOM 656 O O . LEU A 1 81 ? 0.041 13.939 -27.387 1.00 49.91 81 LEU A O 1
ATOM 660 N N . GLN A 1 82 ? 1.208 14.114 -25.472 1.00 51.75 82 GLN A N 1
ATOM 661 C CA . GLN A 1 82 ? 1.344 15.574 -25.514 1.00 51.75 82 GLN A CA 1
ATOM 662 C C . GLN A 1 82 ? 2.708 16.042 -26.039 1.00 51.75 82 GLN A C 1
ATOM 664 O O . GLN A 1 82 ? 2.744 17.049 -26.740 1.00 51.75 82 GLN A O 1
ATOM 669 N N . ASP A 1 83 ? 3.787 15.285 -25.814 1.00 48.94 83 ASP A N 1
ATOM 670 C CA . ASP A 1 83 ? 5.154 15.717 -26.136 1.00 48.94 83 ASP A CA 1
ATOM 671 C C . ASP A 1 83 ? 5.870 14.742 -27.087 1.00 48.94 83 ASP A C 1
ATOM 673 O O . ASP A 1 83 ? 6.724 13.940 -26.717 1.00 48.94 83 ASP A O 1
ATOM 677 N N . SER A 1 84 ? 5.525 14.801 -28.372 1.00 48.59 84 SER A N 1
ATOM 678 C CA . SER A 1 84 ? 6.243 14.068 -29.423 1.00 48.59 84 SER A CA 1
ATOM 679 C C . SER A 1 84 ? 7.452 14.880 -29.917 1.00 48.59 84 SER A C 1
ATOM 681 O O . SER A 1 84 ? 7.201 15.881 -30.580 1.00 48.59 84 SER A O 1
ATOM 683 N N . ASN A 1 85 ? 8.720 14.470 -29.651 1.00 52.19 85 ASN A N 1
ATOM 684 C CA . ASN A 1 85 ? 9.787 14.404 -30.694 1.00 52.19 85 ASN A CA 1
ATOM 685 C C . ASN A 1 85 ? 11.226 13.872 -30.366 1.00 52.19 85 ASN A C 1
ATOM 687 O O . ASN A 1 85 ? 12.076 14.040 -31.237 1.00 52.19 85 ASN A O 1
ATOM 691 N N . HIS A 1 86 ? 11.607 13.265 -29.223 1.00 51.69 86 HIS A N 1
ATOM 692 C CA . HIS A 1 86 ? 13.040 12.887 -29.008 1.00 51.69 86 HIS A CA 1
ATOM 693 C C . HIS A 1 86 ? 13.262 11.527 -28.301 1.00 51.69 86 HIS A C 1
ATOM 695 O O . HIS A 1 86 ? 13.224 11.420 -27.086 1.00 51.69 86 HIS A O 1
ATOM 701 N N . GLY A 1 87 ? 13.527 10.461 -29.064 1.00 53.53 87 GLY A N 1
ATOM 702 C CA . GLY A 1 87 ? 13.354 9.055 -28.646 1.00 53.53 87 GLY A CA 1
ATOM 703 C C . GLY A 1 87 ? 14.445 8.339 -27.826 1.00 53.53 87 GLY A C 1
ATOM 704 O O . GLY A 1 87 ? 14.494 7.118 -27.910 1.00 53.53 87 GLY A O 1
ATOM 705 N N . ALA A 1 88 ? 15.303 9.015 -27.053 1.00 51.84 88 ALA A N 1
ATOM 706 C CA . ALA A 1 88 ? 16.272 8.321 -26.174 1.00 51.84 88 ALA A CA 1
ATOM 707 C C . ALA A 1 88 ? 16.273 8.841 -24.724 1.00 51.84 88 ALA A C 1
ATOM 709 O O . ALA A 1 88 ? 16.245 8.040 -23.798 1.00 51.84 88 ALA A O 1
ATOM 710 N N . ASP A 1 89 ? 16.193 10.160 -24.532 1.00 52.69 89 ASP A N 1
ATOM 711 C CA . ASP A 1 89 ? 16.100 10.825 -23.216 1.00 52.69 89 ASP A CA 1
ATOM 712 C C . ASP A 1 89 ? 14.708 10.645 -22.560 1.00 52.69 89 ASP A C 1
ATOM 714 O O . ASP A 1 89 ? 14.535 10.663 -21.346 1.00 52.69 89 ASP A O 1
ATOM 718 N N . VAL A 1 90 ? 13.685 10.371 -23.378 1.00 58.75 90 VAL A N 1
ATOM 719 C CA . VAL A 1 90 ? 12.283 10.215 -22.947 1.00 58.75 90 VAL A CA 1
ATOM 720 C C . VAL A 1 90 ? 12.056 8.977 -22.070 1.00 58.75 90 VAL A C 1
ATOM 722 O O . VAL A 1 90 ? 11.152 8.979 -21.238 1.00 58.75 90 VAL A O 1
ATOM 725 N N . SER A 1 91 ? 12.863 7.918 -22.212 1.00 61.53 91 SER A N 1
ATOM 726 C CA . SER A 1 91 ? 12.642 6.673 -21.461 1.00 61.53 91 SER A CA 1
ATOM 727 C C . SER A 1 91 ? 12.973 6.821 -19.972 1.00 61.53 91 SER A C 1
ATOM 729 O O . SER A 1 91 ? 12.190 6.371 -19.137 1.00 61.53 91 SER A O 1
ATOM 731 N N . GLU A 1 92 ? 14.091 7.462 -19.626 1.00 62.16 92 GLU A N 1
ATOM 732 C CA . GLU A 1 92 ? 14.484 7.691 -18.225 1.00 62.16 92 GLU A CA 1
ATOM 733 C C . GLU A 1 92 ? 13.598 8.750 -17.560 1.00 62.16 92 GLU A C 1
ATOM 735 O O . GLU A 1 92 ? 13.127 8.542 -16.439 1.00 62.16 92 GLU A O 1
ATOM 740 N N . VAL A 1 93 ? 13.266 9.823 -18.289 1.00 60.72 93 VAL A N 1
ATOM 741 C CA . VAL A 1 93 ? 12.308 10.847 -17.842 1.00 60.72 93 VAL A CA 1
ATOM 742 C C . VAL A 1 93 ? 10.954 10.211 -17.503 1.00 60.72 93 VAL A C 1
ATOM 744 O O . VAL A 1 93 ? 10.428 10.436 -16.413 1.00 60.72 93 VAL A O 1
ATOM 747 N N . SER A 1 94 ? 10.448 9.313 -18.356 1.00 70.50 94 SER A N 1
ATOM 748 C CA . SER A 1 94 ? 9.165 8.637 -18.128 1.00 70.50 94 SER A CA 1
ATOM 749 C C . SER A 1 94 ? 9.147 7.717 -16.897 1.00 70.50 94 SER A C 1
ATOM 751 O O . SER A 1 94 ? 8.120 7.592 -16.226 1.00 70.50 94 SER A O 1
ATOM 753 N N . ALA A 1 95 ? 10.284 7.096 -16.562 1.00 73.94 95 ALA A N 1
ATOM 754 C CA . ALA A 1 95 ? 10.414 6.237 -15.387 1.00 73.94 95 ALA A CA 1
ATOM 755 C C . ALA A 1 95 ? 10.452 7.059 -14.091 1.00 73.94 95 ALA A C 1
ATOM 757 O O . ALA A 1 95 ? 9.755 6.728 -13.129 1.00 73.94 95 ALA A O 1
ATOM 758 N N . HIS A 1 96 ? 11.203 8.164 -14.086 1.00 75.56 96 HIS A N 1
ATOM 759 C CA . HIS A 1 96 ? 11.258 9.088 -12.953 1.00 75.56 96 HIS A CA 1
ATOM 760 C C . HIS A 1 96 ? 9.890 9.735 -12.681 1.00 75.56 96 HIS A C 1
ATOM 762 O O . HIS A 1 96 ? 9.451 9.847 -11.536 1.00 75.56 96 HIS A O 1
ATOM 768 N N . GLU A 1 97 ? 9.167 10.122 -13.732 1.00 77.56 97 GLU A N 1
ATOM 769 C CA . GLU A 1 97 ? 7.808 10.660 -13.621 1.00 77.56 97 GLU A CA 1
ATOM 770 C C . GLU A 1 97 ? 6.814 9.626 -13.084 1.00 77.56 97 GLU A C 1
ATOM 772 O O . GLU A 1 97 ? 5.944 9.951 -12.265 1.00 77.56 97 GLU A O 1
ATOM 777 N N . ALA A 1 98 ? 6.954 8.368 -13.510 1.00 80.19 98 ALA A N 1
ATOM 778 C CA . ALA A 1 98 ? 6.142 7.280 -12.995 1.00 80.19 98 ALA A CA 1
ATOM 779 C C . ALA A 1 98 ? 6.394 7.045 -11.497 1.00 80.19 98 ALA A C 1
ATOM 781 O O . ALA A 1 98 ? 5.441 6.902 -10.725 1.00 80.19 98 ALA A O 1
ATOM 782 N N . GLU A 1 99 ? 7.658 7.072 -11.073 1.00 83.12 99 GLU A N 1
ATOM 783 C CA . GLU A 1 99 ? 8.052 6.956 -9.669 1.00 83.12 99 GLU A CA 1
ATOM 784 C C . GLU A 1 99 ? 7.542 8.132 -8.822 1.00 83.12 99 GLU A C 1
ATOM 786 O O . GLU A 1 99 ? 6.947 7.924 -7.761 1.00 83.12 99 GLU A O 1
ATOM 791 N N . GLU A 1 100 ? 7.693 9.371 -9.300 1.00 85.12 100 GLU A N 1
ATOM 792 C CA . GLU A 1 100 ? 7.145 10.567 -8.650 1.00 85.12 100 GLU A CA 1
ATOM 793 C C . GLU A 1 100 ? 5.641 10.421 -8.418 1.00 85.12 100 GLU A C 1
ATOM 795 O O . GLU A 1 100 ? 5.132 10.646 -7.316 1.00 85.12 100 GLU A O 1
ATOM 800 N N . ARG A 1 101 ? 4.915 9.983 -9.446 1.00 85.31 101 ARG A N 1
ATOM 801 C CA . ARG A 1 101 ? 3.467 9.821 -9.381 1.00 85.31 101 ARG A CA 1
ATOM 802 C C . ARG A 1 101 ? 3.049 8.699 -8.432 1.00 85.31 101 ARG A C 1
ATOM 804 O O . ARG A 1 101 ? 2.102 8.875 -7.659 1.00 85.31 101 ARG A O 1
ATOM 811 N N . LEU A 1 102 ? 3.769 7.580 -8.440 1.00 89.69 102 LEU A N 1
ATOM 812 C CA . LEU A 1 102 ? 3.590 6.482 -7.493 1.00 89.69 102 LEU A CA 1
ATOM 813 C C . LEU A 1 102 ? 3.774 6.960 -6.046 1.00 89.69 102 LEU A C 1
ATOM 815 O O . LEU A 1 102 ? 2.935 6.676 -5.183 1.00 89.69 102 LEU A O 1
ATOM 819 N N . ARG A 1 103 ? 4.818 7.753 -5.788 1.00 92.31 103 ARG A N 1
ATOM 820 C CA . ARG A 1 103 ? 5.068 8.339 -4.471 1.00 92.31 103 ARG A CA 1
ATOM 821 C C . ARG A 1 103 ? 3.965 9.305 -4.059 1.00 92.31 103 ARG A C 1
ATOM 823 O O . ARG A 1 103 ? 3.505 9.236 -2.923 1.00 92.31 103 ARG A O 1
ATOM 830 N N . GLN A 1 104 ? 3.481 10.161 -4.957 1.00 92.06 104 GLN A N 1
ATOM 831 C CA . GLN A 1 104 ? 2.363 11.064 -4.659 1.00 92.06 104 GLN A CA 1
ATOM 832 C C . GLN A 1 104 ? 1.085 10.310 -4.273 1.00 92.06 104 GLN A C 1
ATOM 834 O O . GLN A 1 104 ? 0.422 10.686 -3.303 1.00 92.06 104 GLN A O 1
ATOM 839 N N . PHE A 1 105 ? 0.728 9.246 -5.002 1.00 93.06 105 PHE A N 1
ATOM 840 C CA . PHE A 1 105 ? -0.422 8.410 -4.640 1.00 93.06 105 PHE A CA 1
ATOM 841 C C . PHE A 1 105 ? -0.217 7.724 -3.292 1.00 93.06 105 PHE A C 1
ATOM 843 O O . PHE A 1 105 ? -1.124 7.719 -2.463 1.00 93.06 105 PHE A O 1
ATOM 850 N N . THR A 1 106 ? 0.989 7.224 -3.045 1.00 96.38 106 THR A N 1
ATOM 851 C CA . THR A 1 106 ? 1.343 6.580 -1.780 1.00 96.38 106 THR A CA 1
ATOM 852 C C . THR A 1 106 ? 1.260 7.545 -0.601 1.00 96.38 106 THR A C 1
ATOM 854 O O . THR A 1 106 ? 0.640 7.223 0.408 1.00 96.38 106 THR A O 1
ATOM 857 N N . LEU A 1 107 ? 1.804 8.759 -0.720 1.00 97.56 107 LEU A N 1
ATOM 858 C CA . LEU A 1 107 ? 1.723 9.773 0.335 1.00 97.56 107 LEU A CA 1
ATOM 859 C C . LEU A 1 107 ? 0.270 10.171 0.637 1.00 97.56 107 LEU A C 1
ATOM 861 O O . LEU A 1 107 ? -0.089 10.304 1.806 1.00 97.56 107 LEU A O 1
ATOM 865 N N . LYS A 1 108 ? -0.586 10.286 -0.389 1.00 97.12 108 LYS A N 1
ATOM 866 C CA . LYS A 1 108 ? -2.029 10.521 -0.207 1.00 97.12 108 LYS A CA 1
ATOM 867 C C . LYS A 1 108 ? -2.713 9.356 0.509 1.00 97.12 108 LYS A C 1
ATOM 869 O O . LYS A 1 108 ? -3.458 9.593 1.454 1.00 97.12 108 LYS A O 1
ATOM 874 N N . ALA A 1 109 ? -2.422 8.115 0.118 1.00 98.00 109 ALA A N 1
ATOM 875 C CA . ALA A 1 109 ? -2.953 6.926 0.785 1.00 98.00 109 ALA A CA 1
ATOM 876 C C . ALA A 1 109 ? -2.557 6.881 2.268 1.00 98.00 109 ALA A C 1
ATOM 878 O O . ALA A 1 109 ? -3.387 6.600 3.130 1.00 98.00 109 ALA A O 1
ATOM 879 N N . VAL A 1 110 ? -1.298 7.213 2.569 1.00 98.56 110 VAL A N 1
ATOM 880 C CA . VAL A 1 110 ? -0.780 7.286 3.938 1.00 98.56 110 VAL A CA 1
ATOM 881 C C . VAL A 1 110 ? -1.489 8.372 4.748 1.00 98.56 110 VAL A C 1
ATOM 883 O O . VAL A 1 110 ? -1.791 8.138 5.915 1.00 98.56 110 VAL A O 1
ATOM 886 N N . GLU A 1 111 ? -1.763 9.540 4.163 1.00 98.31 111 GLU A N 1
ATOM 887 C CA . GLU A 1 111 ? -2.484 10.622 4.846 1.00 98.31 111 GLU A CA 1
ATOM 888 C C . GLU A 1 111 ? -3.931 10.232 5.173 1.00 98.31 111 GLU A C 1
ATOM 890 O O . GLU A 1 111 ? -4.375 10.407 6.306 1.00 98.31 111 GLU A O 1
ATOM 895 N N . VAL A 1 112 ? -4.638 9.613 4.224 1.00 98.19 112 VAL A N 1
ATOM 896 C CA . VAL A 1 112 ? -6.001 9.113 4.460 1.00 98.19 112 VAL A CA 1
ATOM 897 C C . VAL A 1 112 ? -6.006 7.992 5.504 1.00 98.19 112 VAL A C 1
ATOM 899 O O . VAL A 1 112 ? -6.856 7.963 6.389 1.00 98.19 112 VAL A O 1
ATOM 902 N N . LEU A 1 113 ? -5.030 7.080 5.478 1.00 98.38 113 LEU A N 1
ATOM 903 C CA . LEU A 1 113 ? -4.918 6.048 6.511 1.00 98.38 113 LEU A CA 1
ATOM 904 C C . LEU A 1 113 ? -4.609 6.653 7.891 1.00 98.38 113 LEU A C 1
ATOM 906 O O . LEU A 1 113 ? -5.092 6.165 8.913 1.00 98.38 113 LEU A O 1
ATOM 910 N N . ARG A 1 114 ? -3.809 7.725 7.932 1.00 98.19 114 ARG A N 1
ATOM 911 C CA . ARG A 1 114 ? -3.442 8.447 9.156 1.00 98.19 114 ARG A CA 1
ATOM 912 C C . ARG A 1 114 ? -4.625 9.131 9.817 1.00 98.19 114 ARG A C 1
ATOM 914 O O . ARG A 1 114 ? -4.637 9.183 11.047 1.00 98.19 114 ARG A O 1
ATOM 921 N N . SER A 1 115 ? -5.608 9.600 9.050 1.00 98.06 115 SER A N 1
ATOM 922 C CA . SER A 1 115 ? -6.811 10.194 9.634 1.00 98.06 115 SER A CA 1
ATOM 923 C C . SER A 1 115 ? -7.655 9.175 10.403 1.00 98.06 115 SER A C 1
ATOM 925 O O . SER A 1 115 ? -8.392 9.573 11.295 1.00 98.06 115 SER A O 1
ATOM 927 N N . ILE A 1 116 ? -7.539 7.874 10.109 1.00 98.06 116 ILE A N 1
ATOM 928 C CA . ILE A 1 116 ? -8.273 6.814 10.814 1.00 98.06 116 ILE A CA 1
ATOM 929 C C . ILE A 1 116 ? -7.555 6.468 12.141 1.00 98.06 116 ILE A C 1
ATOM 931 O O . ILE A 1 116 ? -6.364 6.124 12.121 1.00 98.06 116 ILE A O 1
ATOM 935 N N . PRO A 1 117 ? -8.239 6.483 13.304 1.00 96.50 117 PRO A N 1
ATOM 936 C CA . PRO A 1 117 ? -7.674 6.048 14.587 1.00 96.50 117 PRO A CA 1
ATOM 937 C C . PRO A 1 117 ? -7.164 4.600 14.554 1.00 96.50 117 PRO A C 1
ATOM 939 O O . PRO A 1 117 ? -7.657 3.779 13.778 1.00 96.50 117 PRO A O 1
ATOM 942 N N . ALA A 1 118 ? -6.173 4.264 15.385 1.00 94.00 118 ALA A N 1
ATOM 943 C CA . ALA A 1 118 ? -5.634 2.896 15.450 1.00 94.00 118 ALA A CA 1
ATOM 944 C C . ALA A 1 118 ? -6.624 1.915 16.091 1.00 94.00 118 ALA A C 1
ATOM 946 O O . ALA A 1 118 ? -6.616 0.724 15.791 1.00 94.00 118 ALA A O 1
ATOM 947 N N . GLU A 1 119 ? -7.499 2.445 16.936 1.00 94.25 119 GLU A N 1
ATOM 948 C CA . GLU A 1 119 ? -8.545 1.741 17.666 1.00 94.25 119 GLU A CA 1
ATOM 949 C C . GLU A 1 119 ? -9.827 1.571 16.841 1.00 94.25 119 GLU A C 1
ATOM 951 O O . GLU A 1 119 ? -10.733 0.868 17.283 1.00 94.25 119 GLU A O 1
ATOM 956 N N . SER A 1 120 ? -9.887 2.177 15.645 1.00 96.81 120 SER A N 1
ATOM 957 C CA . SER A 1 120 ? -11.010 2.050 14.714 1.00 96.81 120 SER A CA 1
ATOM 958 C C . SER A 1 120 ? -11.390 0.585 14.504 1.00 96.81 120 SER A C 1
ATOM 960 O O . SER A 1 120 ? -10.513 -0.263 14.324 1.00 96.81 120 SER A O 1
ATOM 962 N N . GLY A 1 121 ? -12.684 0.282 14.393 1.00 96.31 121 GLY A N 1
ATOM 963 C CA . GLY A 1 121 ? -13.131 -1.063 14.015 1.00 96.31 121 GLY A CA 1
ATOM 964 C C . GLY A 1 121 ? -12.706 -1.481 12.600 1.00 96.31 121 GLY A C 1
ATOM 965 O O . GLY A 1 121 ? -12.778 -2.655 12.261 1.00 96.31 121 GLY A O 1
ATOM 966 N N . THR A 1 122 ? -12.169 -0.561 11.786 1.00 96.44 122 THR A N 1
ATOM 967 C CA . THR A 1 122 ? -11.537 -0.879 10.490 1.00 96.44 122 THR A CA 1
ATOM 968 C C . THR A 1 122 ? -10.085 -1.360 10.592 1.00 96.44 122 THR A C 1
ATOM 970 O O . THR A 1 122 ? -9.447 -1.606 9.568 1.00 96.44 122 THR A O 1
ATOM 973 N N . LYS A 1 123 ? -9.527 -1.480 11.800 1.00 96.25 123 LYS A N 1
ATOM 974 C CA . LYS A 1 123 ? -8.111 -1.809 12.025 1.00 96.25 123 LYS A CA 1
ATOM 975 C C . LYS A 1 123 ? -7.650 -3.132 11.406 1.00 96.25 123 LYS A C 1
ATOM 977 O O . LYS A 1 123 ? -6.483 -3.228 11.042 1.00 96.25 123 LYS A O 1
ATOM 982 N N . ASP A 1 124 ? -8.540 -4.108 11.227 1.00 95.50 124 ASP A N 1
ATOM 983 C CA . ASP A 1 124 ? -8.212 -5.412 10.628 1.00 95.50 124 ASP A CA 1
ATOM 984 C C . ASP A 1 124 ? -7.795 -5.285 9.152 1.00 95.50 124 ASP A C 1
ATOM 986 O O . ASP A 1 124 ? -7.040 -6.106 8.639 1.00 95.50 124 ASP A O 1
ATOM 990 N N . PHE A 1 125 ? -8.219 -4.211 8.477 1.00 96.69 125 PHE A N 1
ATOM 991 C CA . PHE A 1 125 ? -7.864 -3.921 7.085 1.00 96.69 125 PHE A CA 1
ATOM 992 C C . PHE A 1 125 ? -6.535 -3.165 6.947 1.00 96.69 125 PHE A C 1
ATOM 994 O O . PHE A 1 125 ? -5.922 -3.163 5.878 1.00 96.69 125 PHE A O 1
ATOM 1001 N N . HIS A 1 126 ? -6.076 -2.496 8.012 1.00 97.56 126 HIS A N 1
ATOM 1002 C CA . HIS A 1 126 ? -4.895 -1.628 7.957 1.00 97.56 126 HIS A CA 1
ATOM 1003 C C . HIS A 1 126 ? -3.614 -2.399 7.595 1.00 97.56 126 HIS A C 1
ATOM 1005 O O . HIS A 1 126 ? -2.891 -1.898 6.740 1.00 97.56 126 HIS A O 1
ATOM 1011 N N . PRO A 1 127 ? -3.302 -3.589 8.154 1.00 97.25 127 PRO A N 1
ATOM 1012 C CA . PRO A 1 127 ? -2.031 -4.269 7.896 1.00 97.25 127 PRO A CA 1
ATOM 1013 C C . PRO A 1 127 ? -1.783 -4.539 6.415 1.00 97.25 127 PRO A C 1
ATOM 1015 O O . PRO A 1 127 ? -0.735 -4.166 5.888 1.00 97.25 127 PRO A O 1
ATOM 1018 N N . PHE A 1 128 ? -2.776 -5.110 5.731 1.00 96.06 128 PHE A N 1
ATOM 1019 C CA . PHE A 1 128 ? -2.676 -5.399 4.306 1.00 96.06 128 PHE A CA 1
ATOM 1020 C C . PHE A 1 128 ? -2.550 -4.119 3.477 1.00 96.06 128 PHE A C 1
ATOM 1022 O O . PHE A 1 128 ? -1.684 -4.038 2.611 1.00 96.06 128 PHE A O 1
ATOM 1029 N N . LEU A 1 129 ? -3.355 -3.090 3.765 1.00 97.56 129 LEU A N 1
ATOM 1030 C CA . LEU A 1 129 ? -3.268 -1.813 3.050 1.00 97.56 129 LEU A CA 1
ATOM 1031 C C . LEU A 1 129 ? -1.901 -1.147 3.234 1.00 97.56 129 LEU A C 1
ATOM 1033 O O . LEU A 1 129 ? -1.356 -0.609 2.276 1.00 97.56 129 LEU A O 1
ATOM 1037 N N . ILE A 1 130 ? -1.323 -1.220 4.436 1.00 98.25 130 ILE A N 1
ATOM 1038 C CA . ILE A 1 130 ? 0.024 -0.713 4.720 1.00 98.25 130 ILE A CA 1
ATOM 1039 C C . ILE A 1 130 ? 1.065 -1.441 3.865 1.00 98.25 130 ILE A C 1
ATOM 1041 O O . ILE A 1 130 ? 1.904 -0.781 3.255 1.00 98.25 130 ILE A O 1
ATOM 1045 N N . VAL A 1 131 ? 1.006 -2.776 3.803 1.00 97.62 131 VAL A N 1
ATOM 1046 C CA . VAL A 1 131 ? 1.898 -3.582 2.955 1.00 97.62 131 VAL A CA 1
ATOM 1047 C C . VAL A 1 131 ? 1.712 -3.216 1.482 1.00 97.62 131 VAL A C 1
ATOM 1049 O O . VAL A 1 131 ? 2.691 -2.927 0.802 1.00 97.62 131 VAL A O 1
ATOM 1052 N N . ALA A 1 132 ? 0.468 -3.137 1.010 1.00 96.44 132 ALA A N 1
ATOM 1053 C CA . ALA A 1 132 ? 0.152 -2.874 -0.389 1.00 96.44 132 ALA A CA 1
ATOM 1054 C C . ALA A 1 132 ? 0.687 -1.520 -0.885 1.00 96.44 132 ALA A C 1
ATOM 1056 O O . ALA A 1 132 ? 1.070 -1.399 -2.048 1.00 96.44 132 ALA A O 1
ATOM 1057 N N . VAL A 1 133 ? 0.732 -0.493 -0.030 1.00 96.31 133 VAL A N 1
ATOM 1058 C CA . VAL A 1 133 ? 1.193 0.848 -0.432 1.00 96.31 133 VAL A CA 1
ATOM 1059 C C . VAL A 1 133 ? 2.672 1.113 -0.141 1.00 96.31 133 VAL A C 1
ATOM 1061 O O . VAL A 1 133 ? 3.209 2.109 -0.617 1.00 96.31 133 VAL A O 1
ATOM 1064 N N . CYS A 1 134 ? 3.365 0.267 0.631 1.00 96.25 134 CYS A N 1
ATOM 1065 C CA . CYS A 1 134 ? 4.687 0.613 1.173 1.00 96.25 134 CYS A CA 1
ATOM 1066 C C . CYS A 1 134 ? 5.773 0.812 0.102 1.00 96.25 134 CYS A C 1
ATOM 1068 O O . CYS A 1 134 ? 6.681 1.622 0.313 1.00 96.25 134 CYS A O 1
ATOM 1070 N N . SER A 1 135 ? 5.654 0.122 -1.037 1.00 94.31 135 SER A N 1
ATOM 1071 C CA . SER A 1 135 ? 6.614 0.143 -2.145 1.00 94.31 135 SER A CA 1
ATOM 1072 C C . SER A 1 135 ? 6.778 1.510 -2.813 1.00 94.31 135 SER A C 1
ATOM 1074 O O . SER A 1 135 ? 7.836 1.788 -3.367 1.00 94.31 135 SER A O 1
ATOM 1076 N N . GLY A 1 136 ? 5.774 2.390 -2.741 1.00 91.94 136 GLY A N 1
ATOM 1077 C CA . GLY A 1 136 ? 5.858 3.727 -3.338 1.00 91.94 136 GLY A CA 1
ATOM 1078 C C . GLY A 1 136 ? 6.554 4.779 -2.466 1.00 91.94 136 GLY A C 1
ATOM 1079 O O . GLY A 1 136 ? 6.688 5.927 -2.883 1.00 91.94 136 GLY A O 1
ATOM 1080 N N . LEU A 1 137 ? 6.988 4.435 -1.248 1.00 94.19 137 LEU A N 1
ATOM 1081 C CA . LEU A 1 137 ? 7.724 5.345 -0.362 1.00 94.19 137 LEU A CA 1
ATOM 1082 C C . LEU A 1 137 ? 9.230 5.282 -0.634 1.00 94.19 137 LEU A C 1
ATOM 1084 O O . LEU A 1 137 ? 9.987 4.799 0.209 1.00 94.19 137 LEU A O 1
ATOM 1088 N N . THR A 1 138 ? 9.665 5.764 -1.796 1.00 89.88 138 THR A N 1
ATOM 1089 C CA . THR A 1 138 ? 11.081 5.802 -2.190 1.00 89.88 138 THR A CA 1
ATOM 1090 C C . THR A 1 138 ? 11.754 7.107 -1.775 1.00 89.88 138 THR A C 1
ATOM 1092 O O . THR A 1 138 ? 11.146 8.178 -1.815 1.00 89.88 138 THR A O 1
ATOM 1095 N N . ILE A 1 139 ? 13.008 7.022 -1.321 1.00 86.44 139 ILE A N 1
ATOM 1096 C CA . ILE A 1 139 ? 13.823 8.206 -1.035 1.00 86.44 139 ILE A CA 1
ATOM 1097 C C . ILE A 1 139 ? 14.495 8.608 -2.350 1.00 86.44 139 ILE A C 1
ATOM 1099 O O . ILE A 1 139 ? 15.251 7.808 -2.900 1.00 86.44 139 ILE A O 1
ATOM 1103 N N . PRO A 1 140 ? 14.236 9.816 -2.867 1.00 77.31 140 PRO A N 1
ATOM 1104 C CA . PRO A 1 140 ? 14.760 10.209 -4.165 1.00 77.31 140 PRO A CA 1
ATOM 1105 C C . PRO A 1 140 ? 16.280 10.456 -4.088 1.00 77.31 140 PRO A C 1
ATOM 1107 O O . PRO A 1 140 ? 16.781 11.050 -3.128 1.00 77.31 140 PRO A O 1
ATOM 1110 N N . VAL A 1 141 ? 17.020 9.966 -5.088 1.00 69.06 141 VAL A N 1
ATOM 1111 C CA . VAL A 1 141 ? 18.494 9.998 -5.145 1.00 69.06 141 VAL A CA 1
ATOM 1112 C C . VAL A 1 141 ? 18.962 11.190 -5.989 1.00 69.06 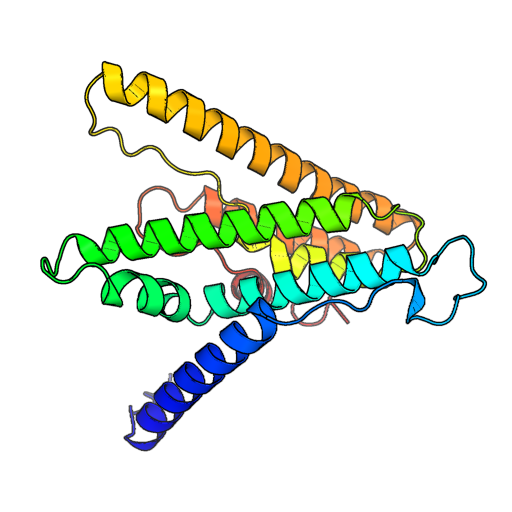141 VAL A C 1
ATOM 1114 O O . VAL A 1 141 ? 18.411 11.453 -7.052 1.00 69.06 141 VAL A O 1
ATOM 1117 N N . VAL A 1 142 ? 19.984 11.923 -5.526 1.00 62.88 142 VAL A N 1
ATOM 1118 C CA . VAL A 1 142 ? 20.623 12.997 -6.311 1.00 62.88 142 VAL A CA 1
ATOM 1119 C C . VAL A 1 142 ? 21.672 12.396 -7.239 1.00 62.88 142 VAL A C 1
ATOM 1121 O O . VAL A 1 142 ? 22.695 11.905 -6.760 1.00 62.88 142 VAL A O 1
ATOM 1124 N N . GLU A 1 143 ? 21.499 12.536 -8.551 1.00 58.44 143 GLU A N 1
ATOM 1125 C CA . GLU A 1 143 ? 22.620 12.424 -9.484 1.00 58.44 143 GLU A CA 1
ATOM 1126 C C . GLU A 1 143 ? 23.346 13.773 -9.562 1.00 58.44 143 GLU A C 1
ATOM 1128 O O . GLU A 1 143 ? 22.800 14.801 -9.970 1.00 58.44 143 GLU A O 1
ATOM 1133 N N . VAL A 1 144 ? 24.589 13.802 -9.077 1.00 53.25 144 VAL A N 1
ATOM 1134 C CA . VAL A 1 144 ? 25.398 15.024 -8.989 1.00 53.25 144 VAL A CA 1
ATOM 1135 C C . VAL A 1 144 ? 25.914 15.373 -10.385 1.00 53.25 144 VAL A C 1
ATOM 1137 O O . VAL A 1 144 ? 27.016 14.993 -10.768 1.00 53.25 144 VAL A O 1
ATOM 1140 N N . SER A 1 145 ? 25.104 16.064 -11.186 1.00 53.91 145 SER A N 1
ATOM 1141 C CA . SER A 1 145 ? 25.511 16.544 -12.521 1.00 53.91 145 SER A CA 1
ATOM 1142 C C . SER A 1 145 ? 25.135 18.005 -12.811 1.00 53.91 145 SER A C 1
ATOM 1144 O O . SER A 1 145 ? 25.455 18.513 -13.882 1.00 53.91 145 SER A O 1
ATOM 1146 N N . ALA A 1 146 ? 24.501 18.720 -11.871 1.00 54.28 146 ALA A N 1
ATOM 1147 C CA . ALA A 1 146 ? 23.964 20.066 -12.103 1.00 54.28 146 ALA A CA 1
ATOM 1148 C C . ALA A 1 146 ? 24.783 21.210 -11.460 1.00 54.28 146 ALA A C 1
ATOM 1150 O O . ALA A 1 146 ? 25.543 21.027 -10.508 1.00 54.28 146 ALA A O 1
ATOM 1151 N N . SER A 1 147 ? 24.611 22.430 -11.987 1.00 58.81 147 SER A N 1
ATOM 1152 C CA . SER A 1 147 ? 25.314 23.648 -11.548 1.00 58.81 147 SER A CA 1
ATOM 1153 C C . SER A 1 147 ? 24.913 24.099 -10.130 1.00 58.81 147 SER A C 1
ATOM 1155 O O . SER A 1 147 ? 23.771 2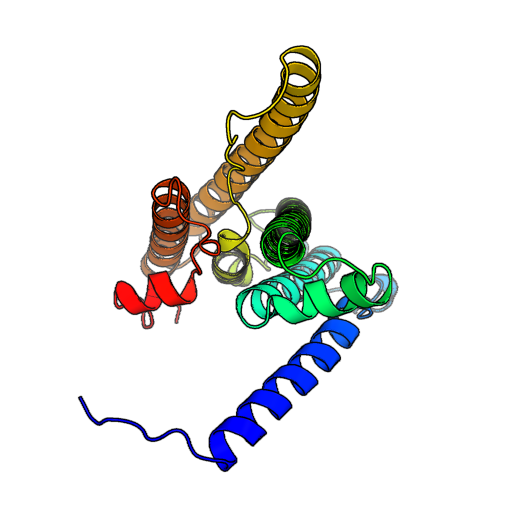3.921 -9.702 1.00 58.81 147 SER A O 1
ATOM 1157 N N . ALA A 1 148 ? 25.829 24.752 -9.403 1.00 62.22 148 ALA A N 1
ATOM 1158 C CA . ALA A 1 148 ? 25.708 25.044 -7.965 1.00 62.22 148 ALA A CA 1
ATOM 1159 C C . ALA A 1 148 ? 24.438 25.813 -7.526 1.00 62.22 148 ALA A C 1
ATOM 1161 O O . ALA A 1 148 ? 23.938 25.585 -6.427 1.00 62.22 148 ALA A O 1
ATOM 1162 N N . GLN A 1 149 ? 23.891 26.706 -8.362 1.00 60.56 149 GLN A N 1
ATOM 1163 C CA . GLN A 1 149 ? 22.675 27.472 -8.032 1.00 60.56 149 GLN A CA 1
ATOM 1164 C C . GLN A 1 149 ? 21.393 26.648 -8.235 1.00 60.56 149 GLN A C 1
ATOM 1166 O O . GLN A 1 149 ? 20.482 26.721 -7.413 1.00 60.56 149 GLN A O 1
ATOM 1171 N N . SER A 1 150 ? 21.347 25.814 -9.280 1.00 60.50 150 SER A N 1
ATOM 1172 C CA . SER A 1 150 ? 20.248 24.861 -9.502 1.00 60.50 150 SER A CA 1
ATOM 1173 C C . SER A 1 150 ? 20.233 23.738 -8.454 1.00 60.50 150 SER A C 1
ATOM 1175 O O . SER A 1 150 ? 19.167 23.340 -7.987 1.00 60.50 150 SER A O 1
ATOM 1177 N N . MET A 1 151 ? 21.415 23.323 -7.984 1.00 61.62 151 MET A N 1
ATOM 1178 C CA . MET A 1 151 ? 21.595 22.324 -6.926 1.00 61.62 151 MET A CA 1
ATOM 1179 C C . MET A 1 151 ? 21.009 22.748 -5.572 1.00 61.62 151 MET A C 1
ATOM 1181 O O . MET A 1 151 ? 20.471 21.907 -4.859 1.00 61.62 151 MET A O 1
ATOM 1185 N N . ALA A 1 152 ? 21.078 24.033 -5.204 1.00 66.12 152 ALA A N 1
ATOM 1186 C CA . ALA A 1 152 ? 20.581 24.499 -3.906 1.00 66.12 152 ALA A CA 1
ATOM 1187 C C . ALA A 1 152 ? 19.042 24.455 -3.810 1.00 66.12 152 ALA A C 1
ATOM 1189 O O . ALA A 1 152 ? 18.491 23.985 -2.816 1.00 66.12 152 ALA A O 1
ATOM 1190 N N . GLY A 1 153 ? 18.342 24.912 -4.856 1.00 69.88 153 GLY A N 1
ATOM 1191 C CA . GLY A 1 153 ? 16.876 24.862 -4.916 1.00 69.88 153 GLY A CA 1
ATOM 1192 C C . GLY A 1 153 ? 16.341 23.432 -5.031 1.00 69.88 153 GLY A C 1
ATOM 1193 O O . GLY A 1 153 ? 15.424 23.053 -4.300 1.00 69.88 153 GLY A O 1
ATOM 1194 N N . LEU A 1 154 ? 16.962 22.620 -5.894 1.00 72.50 154 LEU A N 1
ATOM 1195 C CA . LEU A 1 154 ? 16.621 21.207 -6.064 1.00 72.50 154 LEU A CA 1
ATOM 1196 C C . LEU A 1 154 ? 16.883 20.405 -4.781 1.00 72.50 154 LEU A C 1
ATOM 1198 O O . LEU A 1 154 ? 16.029 19.630 -4.359 1.00 72.50 154 LEU A O 1
ATOM 1202 N N . GLY A 1 155 ? 18.016 20.651 -4.116 1.00 72.69 155 GLY A N 1
ATOM 1203 C CA . GLY A 1 155 ? 18.386 19.997 -2.862 1.00 72.69 155 GLY A CA 1
ATOM 1204 C C . GLY A 1 155 ? 17.386 20.248 -1.732 1.00 72.69 155 GLY A C 1
ATOM 1205 O O . GLY A 1 155 ? 17.045 19.318 -1.005 1.00 72.69 155 GLY A O 1
ATOM 1206 N N . ASN A 1 156 ? 16.844 21.465 -1.620 1.00 77.81 156 ASN A N 1
ATOM 1207 C CA . ASN A 1 156 ? 15.817 21.773 -0.620 1.00 77.81 156 ASN A CA 1
ATOM 1208 C C . ASN A 1 156 ? 14.491 21.049 -0.895 1.00 77.81 156 ASN A C 1
ATOM 1210 O O . ASN A 1 156 ? 13.883 20.516 0.034 1.00 77.81 156 ASN A O 1
ATOM 1214 N N . SER A 1 157 ? 14.049 21.009 -2.157 1.00 82.25 157 SER A N 1
ATOM 1215 C CA . SER A 1 157 ? 12.834 20.280 -2.555 1.00 82.25 157 SER A CA 1
ATOM 1216 C C . SER A 1 157 ? 12.978 18.782 -2.282 1.00 82.25 157 SER A C 1
ATOM 1218 O O . SER A 1 157 ? 12.113 18.155 -1.672 1.00 82.25 157 SER A O 1
ATOM 1220 N N . LEU A 1 158 ? 14.129 18.219 -2.646 1.00 82.25 158 LEU A N 1
ATOM 1221 C CA . LEU A 1 158 ? 14.435 16.815 -2.428 1.00 82.25 158 LEU A CA 1
ATOM 1222 C C . LEU A 1 158 ? 14.490 16.450 -0.943 1.00 82.25 158 LEU A C 1
ATOM 1224 O O . LEU A 1 158 ? 13.957 15.419 -0.540 1.00 82.25 158 LEU A O 1
ATOM 1228 N N . ALA A 1 159 ? 15.105 17.304 -0.122 1.00 86.50 159 ALA A N 1
ATOM 1229 C CA . ALA A 1 159 ? 15.156 17.117 1.321 1.00 86.50 159 ALA A CA 1
ATOM 1230 C C . ALA A 1 159 ? 13.751 17.122 1.943 1.00 86.50 159 ALA A C 1
ATOM 1232 O O . ALA A 1 159 ? 13.483 16.331 2.848 1.00 86.50 159 ALA A O 1
ATOM 1233 N N . LEU A 1 160 ? 12.844 17.965 1.436 1.00 89.31 160 LEU A N 1
ATOM 1234 C CA . LEU A 1 160 ? 11.447 17.982 1.867 1.00 89.31 160 LEU A CA 1
ATOM 1235 C C . LEU A 1 160 ? 10.736 16.672 1.503 1.00 89.31 160 LEU A C 1
ATOM 1237 O O . LEU A 1 160 ? 10.143 16.040 2.375 1.00 89.31 160 LEU A O 1
ATOM 1241 N N . VAL A 1 161 ? 10.874 16.214 0.254 1.00 90.19 161 VAL A N 1
ATOM 1242 C CA . VAL A 1 161 ? 10.307 14.932 -0.202 1.00 90.19 161 VAL A CA 1
ATOM 1243 C C . VAL A 1 161 ? 10.858 13.769 0.624 1.00 90.19 161 VAL A C 1
ATOM 1245 O O . VAL A 1 161 ? 10.100 12.918 1.091 1.00 90.19 161 VAL A O 1
ATOM 1248 N N . ALA A 1 162 ? 12.168 13.744 0.869 1.00 91.56 162 ALA A N 1
ATOM 1249 C CA . ALA A 1 162 ? 12.796 12.736 1.710 1.00 91.56 162 ALA A CA 1
ATOM 1250 C C . ALA A 1 162 ? 12.243 12.774 3.144 1.00 91.56 162 ALA A C 1
ATOM 1252 O O . ALA A 1 162 ? 11.972 11.718 3.718 1.00 91.56 162 ALA A O 1
ATOM 1253 N N . ALA A 1 163 ? 12.029 13.957 3.726 1.00 94.00 163 ALA A N 1
ATOM 1254 C CA . ALA A 1 163 ? 11.444 14.098 5.059 1.00 94.00 163 ALA A CA 1
ATOM 1255 C C . ALA A 1 163 ? 9.996 13.579 5.121 1.00 94.00 163 ALA A C 1
ATOM 1257 O O . ALA A 1 163 ? 9.633 12.889 6.081 1.00 94.00 163 ALA A O 1
ATOM 1258 N N . ASP A 1 164 ? 9.187 13.849 4.095 1.00 95.69 164 ASP A N 1
ATOM 1259 C CA . ASP A 1 164 ? 7.816 13.339 3.987 1.00 95.69 164 ASP A CA 1
ATOM 1260 C C . ASP A 1 164 ? 7.789 11.814 3.874 1.00 95.69 164 ASP A C 1
ATOM 1262 O O . ASP A 1 164 ? 7.021 11.149 4.577 1.00 95.69 164 ASP A O 1
ATOM 1266 N N . VAL A 1 165 ? 8.689 11.242 3.070 1.00 96.12 165 VAL A N 1
ATOM 1267 C CA . VAL A 1 165 ? 8.864 9.789 2.945 1.00 96.12 165 VAL A CA 1
ATOM 1268 C C . VAL A 1 165 ? 9.263 9.176 4.287 1.00 96.12 165 VAL A C 1
ATOM 1270 O O . VAL A 1 165 ? 8.628 8.221 4.733 1.00 96.12 165 VAL A O 1
ATOM 1273 N N . HIS A 1 166 ? 10.242 9.745 4.996 1.00 96.50 166 HIS A N 1
ATOM 1274 C CA . HIS A 1 166 ? 10.643 9.256 6.321 1.00 96.50 166 HIS A CA 1
ATOM 1275 C C . HIS A 1 166 ? 9.494 9.315 7.334 1.00 96.50 166 HIS A C 1
ATOM 1277 O O . HIS A 1 166 ? 9.280 8.359 8.087 1.00 96.50 166 HIS A O 1
ATOM 1283 N N . ARG A 1 167 ? 8.716 10.404 7.340 1.00 98.06 167 ARG A N 1
ATOM 1284 C CA . ARG A 1 167 ? 7.535 10.552 8.202 1.00 98.06 167 ARG A CA 1
ATOM 1285 C C . ARG A 1 167 ? 6.466 9.514 7.871 1.00 98.06 167 ARG A C 1
ATOM 1287 O O . ARG A 1 167 ? 5.901 8.906 8.781 1.00 98.06 167 ARG A O 1
ATOM 1294 N N . ALA A 1 168 ? 6.198 9.293 6.587 1.00 98.38 168 ALA A N 1
ATOM 1295 C CA . ALA A 1 168 ? 5.250 8.291 6.119 1.00 98.38 168 ALA A CA 1
ATOM 1296 C C . ALA A 1 168 ? 5.683 6.875 6.527 1.00 98.38 168 ALA A C 1
ATOM 1298 O O . ALA A 1 168 ? 4.901 6.163 7.158 1.00 98.38 168 ALA A O 1
ATOM 1299 N N . ARG A 1 169 ? 6.947 6.504 6.278 1.00 98.25 169 ARG A N 1
ATOM 1300 C CA . ARG A 1 169 ? 7.521 5.215 6.699 1.00 98.25 169 ARG A CA 1
ATOM 1301 C C . ARG A 1 169 ? 7.428 5.025 8.218 1.00 98.25 169 ARG A C 1
ATOM 1303 O O . ARG A 1 169 ? 7.003 3.972 8.695 1.00 98.25 169 ARG A O 1
ATOM 1310 N N . GLY A 1 170 ? 7.768 6.063 8.986 1.00 98.44 170 GLY A N 1
ATOM 1311 C CA . GLY A 1 170 ? 7.660 6.066 10.446 1.00 98.44 170 GLY A CA 1
ATOM 1312 C C . GLY A 1 170 ? 6.231 5.833 10.937 1.00 98.44 170 GLY A C 1
ATOM 1313 O O . GLY A 1 170 ? 6.016 4.998 11.815 1.00 98.44 170 GLY A O 1
ATOM 1314 N N . PHE A 1 171 ? 5.253 6.510 10.329 1.00 98.69 171 PHE A N 1
ATOM 1315 C CA . PHE A 1 171 ? 3.835 6.316 10.628 1.00 98.69 171 PHE A CA 1
ATOM 1316 C C . PHE A 1 171 ? 3.367 4.887 10.323 1.00 98.69 171 PHE A C 1
ATOM 1318 O O . PHE A 1 171 ? 2.767 4.261 11.192 1.00 98.69 171 PHE A O 1
ATOM 1325 N N . LEU A 1 172 ? 3.656 4.356 9.130 1.00 98.56 172 LEU A N 1
ATOM 1326 C CA . LEU A 1 172 ? 3.225 3.013 8.725 1.00 98.56 172 LEU A CA 1
ATOM 1327 C C . LEU A 1 172 ? 3.791 1.930 9.651 1.00 98.56 172 LEU A C 1
ATOM 1329 O O . LEU A 1 172 ? 3.050 1.076 10.141 1.00 98.56 172 LEU A O 1
ATOM 1333 N N . ARG A 1 173 ? 5.090 2.013 9.967 1.00 98.50 173 ARG A N 1
ATOM 1334 C CA . ARG A 1 173 ? 5.735 1.109 10.928 1.00 98.50 173 ARG A CA 1
ATOM 1335 C C . ARG A 1 173 ? 5.122 1.237 12.321 1.00 98.50 173 ARG A C 1
ATOM 1337 O O . ARG A 1 173 ? 4.808 0.222 12.936 1.00 98.50 173 ARG A O 1
ATOM 1344 N N . GLY A 1 174 ? 4.935 2.464 12.808 1.00 98.44 174 GLY A N 1
ATOM 1345 C CA . GLY A 1 174 ? 4.319 2.716 14.111 1.00 98.44 174 GLY A CA 1
ATOM 1346 C C . GLY A 1 174 ? 2.889 2.183 14.190 1.00 98.44 174 GLY A C 1
ATOM 1347 O O . GLY A 1 174 ? 2.509 1.584 15.191 1.00 98.44 174 GLY A O 1
ATOM 1348 N N . ARG A 1 175 ? 2.110 2.316 13.109 1.00 98.25 175 ARG A N 1
ATOM 1349 C CA . ARG A 1 175 ? 0.750 1.778 13.027 1.00 98.25 175 ARG A CA 1
ATOM 1350 C C . ARG A 1 175 ? 0.744 0.254 13.136 1.00 98.25 175 ARG A C 1
ATOM 1352 O O . ARG A 1 175 ? 0.008 -0.268 13.963 1.00 98.25 175 ARG A O 1
ATOM 1359 N N . LEU A 1 176 ? 1.591 -0.455 12.388 1.00 98.06 176 LEU A N 1
ATOM 1360 C CA . LEU A 1 176 ? 1.714 -1.915 12.511 1.00 98.06 176 LEU A CA 1
ATOM 1361 C C . LEU A 1 176 ? 2.146 -2.348 13.922 1.00 98.06 176 LEU A C 1
ATOM 1363 O O . LEU A 1 176 ? 1.603 -3.305 14.467 1.00 98.06 176 LEU A O 1
ATOM 1367 N N . GLN A 1 177 ? 3.078 -1.617 14.541 1.00 98.00 177 GLN A N 1
ATOM 1368 C CA . GLN A 1 177 ? 3.511 -1.885 15.916 1.00 98.00 177 GLN A CA 1
ATOM 1369 C C . GLN A 1 177 ? 2.372 -1.721 16.929 1.00 98.00 177 GLN A C 1
ATOM 1371 O O . GLN A 1 177 ? 2.232 -2.555 17.817 1.00 98.00 177 GLN A O 1
ATOM 1376 N N . LEU A 1 178 ? 1.523 -0.700 16.778 1.00 97.50 178 LEU A N 1
ATOM 1377 C CA . LEU A 1 178 ? 0.331 -0.537 17.617 1.00 97.50 178 LEU A CA 1
ATOM 1378 C C . LEU A 1 178 ? -0.656 -1.697 17.432 1.00 97.50 178 LEU A C 1
ATOM 1380 O O . LEU A 1 178 ? -1.212 -2.206 18.406 1.00 97.50 178 LEU A O 1
ATOM 1384 N N . LEU A 1 179 ? -0.837 -2.162 16.195 1.00 96.81 179 LEU A N 1
ATOM 1385 C CA . LEU A 1 179 ? -1.755 -3.256 15.883 1.00 96.81 179 LEU A CA 1
ATOM 1386 C C . LEU A 1 179 ? -1.333 -4.597 16.506 1.00 96.81 179 LEU A C 1
ATOM 1388 O O . LEU A 1 179 ? -2.213 -5.389 16.834 1.00 96.81 179 LEU A O 1
ATOM 1392 N N . LEU A 1 180 ? -0.042 -4.824 16.794 1.00 95.50 180 LEU A N 1
ATOM 1393 C CA . LEU A 1 180 ? 0.431 -6.013 17.532 1.00 95.50 180 LEU A CA 1
ATOM 1394 C C . LEU A 1 180 ? -0.217 -6.181 18.915 1.00 95.50 180 LEU A C 1
ATOM 1396 O O . LEU A 1 180 ? -0.249 -7.291 19.448 1.00 95.50 180 LEU A O 1
ATOM 1400 N N . HIS A 1 181 ? -0.707 -5.094 19.517 1.00 95.06 181 HIS A N 1
ATOM 1401 C CA . HIS A 1 181 ? -1.369 -5.139 20.820 1.00 95.06 181 HIS A CA 1
ATOM 1402 C C . HIS A 1 181 ? -2.837 -5.563 20.740 1.00 95.06 181 HIS A C 1
ATOM 1404 O O . HIS A 1 181 ? -3.419 -5.887 21.773 1.00 95.06 181 HIS A O 1
ATOM 1410 N N . SER A 1 182 ? -3.441 -5.557 19.548 1.00 94.50 182 SER A N 1
ATOM 1411 C CA . SER A 1 182 ? -4.874 -5.823 19.390 1.00 94.50 182 SER A CA 1
ATOM 1412 C C . SER A 1 182 ? -5.239 -6.835 18.300 1.00 94.50 182 SER A C 1
ATOM 1414 O O . SER A 1 182 ? -6.397 -7.244 18.259 1.00 94.50 182 SER A O 1
ATOM 1416 N N . LEU A 1 183 ? -4.276 -7.260 17.472 1.00 94.75 183 LEU A N 1
ATOM 1417 C CA . LEU A 1 183 ? -4.417 -8.241 16.389 1.00 94.75 183 LEU A CA 1
ATOM 1418 C C . LEU A 1 183 ? -3.444 -9.428 16.572 1.00 94.75 183 LEU A C 1
ATOM 1420 O O . LEU A 1 183 ? -2.492 -9.329 17.355 1.00 94.75 183 LEU A O 1
ATOM 1424 N N . PRO A 1 184 ? -3.640 -10.561 15.863 1.00 94.06 184 PRO A N 1
ATOM 1425 C CA . PRO A 1 184 ? -2.743 -11.715 15.942 1.00 94.06 184 PRO A CA 1
ATOM 1426 C C . PRO A 1 184 ? -1.282 -11.354 15.633 1.00 94.06 184 PRO A C 1
ATOM 1428 O O . PRO A 1 184 ? -0.969 -10.805 14.582 1.00 94.06 184 PRO A O 1
ATOM 1431 N N . LYS A 1 185 ? -0.356 -11.696 16.537 1.00 93.00 185 LYS A N 1
ATOM 1432 C CA . LYS A 1 185 ? 1.041 -11.227 16.463 1.00 93.00 185 LYS A CA 1
ATOM 1433 C C . LYS A 1 185 ? 1.784 -11.667 15.202 1.00 93.00 185 LYS A C 1
ATOM 1435 O O . LYS A 1 185 ? 2.495 -10.862 14.613 1.00 93.00 185 LYS A O 1
ATOM 1440 N N . ASN A 1 186 ? 1.640 -12.933 14.803 1.00 92.56 186 ASN A N 1
ATOM 1441 C CA . ASN A 1 186 ? 2.443 -13.504 13.718 1.00 92.56 186 ASN A CA 1
ATOM 1442 C C . ASN A 1 186 ? 2.153 -12.840 12.354 1.00 92.56 186 ASN A C 1
ATOM 1444 O O . ASN A 1 186 ? 3.116 -12.388 11.734 1.00 92.56 186 ASN A O 1
ATOM 1448 N N . PRO A 1 187 ? 0.886 -12.689 11.906 1.00 93.12 187 PRO A N 1
ATOM 1449 C CA . PRO A 1 187 ? 0.589 -11.981 10.657 1.00 93.12 187 PRO A CA 1
ATOM 1450 C C . PRO A 1 187 ? 1.063 -10.525 10.647 1.00 93.12 187 PRO A C 1
ATOM 1452 O O . PRO A 1 187 ? 1.634 -10.048 9.667 1.00 93.12 187 PRO A O 1
ATOM 1455 N N . ILE A 1 188 ? 0.893 -9.810 11.763 1.00 95.94 188 ILE A N 1
ATOM 1456 C CA . ILE A 1 188 ? 1.298 -8.402 11.849 1.00 95.94 188 ILE A CA 1
ATOM 1457 C C . ILE A 1 188 ? 2.819 -8.259 11.851 1.00 95.94 188 ILE A C 1
ATOM 1459 O O . ILE A 1 188 ? 3.346 -7.377 11.175 1.00 95.94 188 ILE A O 1
ATOM 1463 N N . GLN A 1 189 ? 3.539 -9.144 12.546 1.00 96.06 189 GLN A N 1
ATOM 1464 C CA . GLN A 1 189 ? 5.000 -9.173 12.487 1.00 96.06 189 GLN A CA 1
ATOM 1465 C C . GLN A 1 189 ? 5.478 -9.397 11.050 1.00 96.06 189 GLN A C 1
ATOM 1467 O O . GLN A 1 189 ? 6.395 -8.724 10.598 1.00 96.06 189 GLN A O 1
ATOM 1472 N N . ARG A 1 190 ? 4.799 -10.260 10.294 1.00 95.94 190 ARG A N 1
ATOM 1473 C CA . ARG A 1 190 ? 5.126 -10.511 8.887 1.00 95.94 190 ARG A CA 1
ATOM 1474 C C . ARG A 1 190 ? 4.854 -9.311 7.991 1.00 95.94 190 ARG A C 1
ATOM 1476 O O . ARG A 1 190 ? 5.674 -9.011 7.132 1.00 95.94 190 ARG A O 1
ATOM 1483 N N . CYS A 1 191 ? 3.787 -8.556 8.247 1.00 96.88 191 CYS A N 1
ATOM 1484 C CA . CYS A 1 191 ? 3.571 -7.268 7.586 1.00 96.88 191 CYS A CA 1
ATOM 1485 C C . CYS A 1 191 ? 4.726 -6.287 7.864 1.00 96.88 191 CYS A C 1
ATOM 1487 O O . CYS A 1 191 ? 5.182 -5.599 6.952 1.00 96.88 191 CYS A O 1
ATOM 1489 N N . ILE A 1 192 ? 5.228 -6.234 9.1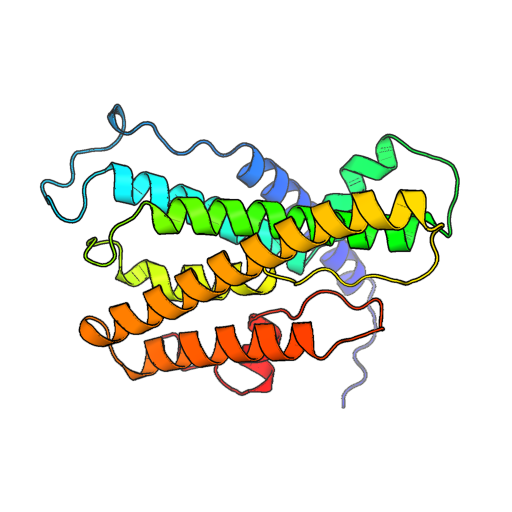06 1.00 97.69 192 ILE A N 1
ATOM 1490 C CA . ILE A 1 192 ? 6.390 -5.405 9.471 1.00 97.69 192 ILE A CA 1
ATOM 1491 C C . ILE A 1 192 ? 7.637 -5.867 8.710 1.00 97.69 192 ILE A C 1
ATOM 1493 O O . ILE A 1 192 ? 8.334 -5.024 8.143 1.00 97.69 192 ILE A O 1
ATOM 1497 N N . ASP A 1 193 ? 7.890 -7.177 8.673 1.00 97.38 193 ASP A N 1
ATOM 1498 C CA . ASP A 1 193 ? 9.038 -7.769 7.984 1.00 97.38 193 ASP A CA 1
ATOM 1499 C C . ASP A 1 193 ? 9.014 -7.419 6.480 1.00 97.38 193 ASP A C 1
ATOM 1501 O O . ASP A 1 193 ? 10.008 -6.915 5.956 1.00 97.38 193 ASP A O 1
ATOM 1505 N N . ILE A 1 194 ? 7.864 -7.584 5.804 1.00 97.44 194 ILE A N 1
ATOM 1506 C CA . ILE A 1 194 ? 7.676 -7.236 4.380 1.00 97.44 194 ILE A CA 1
ATOM 1507 C C . ILE A 1 194 ? 7.958 -5.754 4.137 1.00 97.44 194 ILE A C 1
ATOM 1509 O O . ILE A 1 194 ? 8.729 -5.405 3.242 1.00 97.44 194 ILE A O 1
ATOM 1513 N N . VAL A 1 195 ? 7.351 -4.872 4.932 1.00 97.75 195 VAL A N 1
ATOM 1514 C CA . VAL A 1 195 ? 7.492 -3.420 4.771 1.00 97.75 195 VAL A CA 1
ATOM 1515 C C . VAL A 1 195 ? 8.949 -2.986 4.941 1.00 97.75 195 VAL A C 1
ATOM 1517 O O . VAL A 1 195 ? 9.467 -2.213 4.136 1.00 97.75 195 VAL A O 1
ATOM 1520 N N . GLN A 1 196 ? 9.633 -3.503 5.963 1.00 97.56 196 GLN A N 1
ATOM 1521 C CA . GLN A 1 196 ? 11.028 -3.158 6.229 1.00 97.56 196 GLN A CA 1
ATOM 1522 C C . GLN A 1 196 ? 11.974 -3.712 5.165 1.00 97.56 196 GLN A C 1
ATOM 1524 O O . GLN A 1 196 ? 12.857 -2.984 4.716 1.00 97.56 196 GLN A O 1
ATOM 1529 N N . ALA A 1 197 ? 11.772 -4.959 4.733 1.00 96.50 197 ALA A N 1
ATOM 1530 C CA . ALA A 1 197 ? 12.561 -5.567 3.669 1.00 96.50 197 ALA A CA 1
ATOM 1531 C C . ALA A 1 197 ? 12.382 -4.820 2.338 1.00 96.50 197 ALA A C 1
ATOM 1533 O O . ALA A 1 197 ? 13.368 -4.537 1.665 1.00 96.50 197 ALA A O 1
ATOM 1534 N N . THR A 1 198 ? 11.155 -4.403 2.010 1.00 95.94 198 THR A N 1
ATOM 1535 C CA . THR A 1 198 ? 10.854 -3.629 0.792 1.00 95.94 198 THR A CA 1
ATOM 1536 C C . THR A 1 198 ? 11.592 -2.291 0.769 1.00 95.94 198 THR A C 1
ATOM 1538 O O . THR A 1 198 ? 12.178 -1.911 -0.248 1.00 95.94 198 THR A O 1
ATOM 1541 N N . TRP A 1 199 ? 11.608 -1.573 1.894 1.00 95.62 199 TRP A N 1
ATOM 1542 C CA . TRP A 1 199 ? 12.356 -0.321 1.998 1.00 95.62 199 TRP A CA 1
ATOM 1543 C C . TRP A 1 199 ? 13.863 -0.545 1.976 1.00 95.62 199 TRP A C 1
ATOM 1545 O O . TRP A 1 199 ? 14.550 0.162 1.250 1.00 95.62 199 TRP A O 1
ATOM 1555 N N . ALA A 1 200 ? 14.372 -1.547 2.695 1.00 93.81 200 ALA A N 1
ATOM 1556 C CA . ALA A 1 200 ? 15.795 -1.872 2.684 1.00 93.81 200 ALA A CA 1
ATOM 1557 C C . ALA A 1 200 ? 16.282 -2.237 1.274 1.00 93.81 200 ALA A C 1
ATOM 1559 O O . ALA A 1 200 ? 17.334 -1.775 0.845 1.00 93.81 200 ALA A O 1
ATOM 1560 N N . GLU A 1 201 ? 15.515 -3.030 0.527 1.00 91.75 201 GLU A N 1
ATOM 1561 C CA . GLU A 1 201 ? 15.856 -3.388 -0.848 1.00 91.75 201 GLU A CA 1
ATOM 1562 C C . GLU A 1 201 ? 15.832 -2.175 -1.782 1.00 91.75 201 GLU A C 1
ATOM 1564 O O . GLU A 1 201 ? 16.742 -2.011 -2.590 1.00 91.75 201 GLU A O 1
ATOM 1569 N N . THR A 1 202 ? 14.832 -1.303 -1.644 1.00 89.62 202 THR A N 1
ATOM 1570 C CA . THR A 1 202 ? 14.753 -0.062 -2.427 1.00 89.62 202 THR A CA 1
ATOM 1571 C C . THR A 1 202 ? 15.932 0.862 -2.126 1.00 89.62 202 THR A C 1
ATOM 1573 O O . THR A 1 202 ? 16.575 1.350 -3.048 1.00 89.62 202 THR A O 1
ATOM 1576 N N . ASP A 1 203 ? 16.251 1.067 -0.848 1.00 89.00 203 ASP A N 1
ATOM 1577 C CA . ASP A 1 203 ? 17.300 1.995 -0.420 1.00 89.00 203 ASP A CA 1
ATOM 1578 C C . ASP A 1 203 ? 18.706 1.478 -0.791 1.00 89.00 203 ASP A C 1
ATOM 1580 O O . ASP A 1 203 ? 19.591 2.264 -1.113 1.00 89.00 203 ASP A O 1
ATOM 1584 N N . ASN A 1 204 ? 18.917 0.155 -0.800 1.00 85.38 204 ASN A N 1
ATOM 1585 C CA . ASN A 1 204 ? 20.200 -0.454 -1.168 1.00 85.38 204 ASN A CA 1
ATOM 1586 C C . ASN A 1 204 ? 20.461 -0.472 -2.685 1.00 85.38 204 ASN A C 1
ATOM 1588 O O . ASN A 1 204 ? 21.610 -0.632 -3.105 1.00 85.38 204 ASN A O 1
ATOM 1592 N N . ARG A 1 205 ? 19.427 -0.312 -3.522 1.00 74.81 205 ARG A N 1
ATOM 1593 C CA . ARG A 1 205 ? 19.539 -0.222 -4.988 1.00 74.81 205 ARG A CA 1
ATOM 1594 C C . ARG A 1 205 ? 20.032 1.176 -5.402 1.00 74.81 205 ARG A C 1
ATOM 1596 O O . ARG A 1 205 ? 19.368 1.901 -6.131 1.00 74.81 205 ARG A O 1
ATOM 1603 N N . HIS A 1 206 ? 21.213 1.581 -4.939 1.00 55.44 206 HIS A N 1
ATOM 1604 C CA . HIS A 1 206 ? 21.852 2.821 -5.385 1.00 55.44 206 HIS A CA 1
ATOM 1605 C C . HIS A 1 206 ? 22.476 2.645 -6.782 1.00 55.44 206 HIS A C 1
ATOM 1607 O O . HIS A 1 206 ? 23.367 1.818 -6.968 1.00 55.44 206 HIS A O 1
ATOM 1613 N N . GLY A 1 207 ? 22.045 3.455 -7.757 1.00 53.69 207 GLY A N 1
ATOM 1614 C CA . GLY A 1 207 ? 22.780 3.675 -9.014 1.00 53.69 207 GLY A CA 1
ATOM 1615 C C . GLY A 1 207 ? 22.484 2.720 -10.175 1.00 53.69 207 GLY A C 1
ATOM 1616 O O . GLY A 1 207 ? 23.265 2.652 -11.118 1.00 53.69 207 GLY A O 1
ATOM 1617 N N . SER A 1 208 ? 21.374 1.984 -10.142 1.00 48.84 208 SER A N 1
ATOM 1618 C CA . SER A 1 208 ? 20.842 1.325 -11.342 1.00 48.84 208 SER A CA 1
ATOM 1619 C C . SER A 1 208 ? 19.427 1.832 -11.570 1.00 48.84 208 SER A C 1
ATOM 1621 O O . SER A 1 208 ? 18.669 1.920 -10.609 1.00 48.84 208 SER A O 1
ATOM 1623 N N . ALA A 1 209 ? 19.096 2.188 -12.816 1.00 55.44 209 ALA A N 1
ATOM 1624 C CA . ALA A 1 209 ? 17.788 2.661 -13.284 1.00 55.44 209 ALA A CA 1
ATOM 1625 C C . ALA A 1 209 ? 16.700 1.571 -13.159 1.00 55.44 209 ALA A C 1
ATOM 1627 O O . ALA A 1 209 ? 16.079 1.138 -14.128 1.00 55.44 209 ALA A O 1
ATOM 1628 N N . GLY A 1 210 ? 16.544 1.038 -11.951 1.00 60.72 210 GLY A N 1
ATOM 1629 C CA . GLY A 1 210 ? 15.653 -0.042 -11.594 1.00 60.72 210 GLY A CA 1
ATOM 1630 C C . GLY A 1 210 ? 14.443 0.510 -10.862 1.00 60.72 210 GLY A C 1
ATOM 1631 O O . GLY A 1 210 ? 14.556 1.350 -9.976 1.00 60.72 210 GLY A O 1
ATOM 1632 N N . ARG A 1 211 ? 13.274 -0.009 -11.225 1.00 73.12 211 ARG A N 1
ATOM 1633 C CA . ARG A 1 211 ? 11.999 0.279 -10.570 1.00 73.12 211 ARG A CA 1
ATOM 1634 C C . ARG A 1 211 ? 12.079 0.032 -9.045 1.00 73.12 211 ARG A C 1
ATOM 1636 O O . ARG A 1 211 ? 12.779 -0.904 -8.635 1.00 73.12 211 ARG A O 1
ATOM 1643 N N . PRO A 1 212 ? 11.337 0.802 -8.219 1.00 81.12 212 PRO A N 1
ATOM 1644 C CA . PRO A 1 212 ? 11.229 0.568 -6.778 1.00 81.12 212 PRO A CA 1
ATOM 1645 C C . PRO A 1 212 ? 10.904 -0.887 -6.436 1.00 81.12 212 PRO A C 1
ATOM 1647 O O . PRO A 1 212 ? 10.158 -1.541 -7.176 1.00 81.12 212 PRO A O 1
ATOM 1650 N N . ALA A 1 213 ? 11.421 -1.383 -5.306 1.00 90.56 213 ALA A N 1
ATOM 1651 C CA . ALA A 1 213 ? 11.164 -2.758 -4.888 1.00 90.56 213 ALA A CA 1
ATOM 1652 C C . ALA A 1 213 ? 9.663 -2.976 -4.663 1.00 90.56 213 ALA A C 1
ATOM 1654 O O . ALA A 1 213 ? 8.979 -2.182 -4.006 1.00 90.56 213 ALA A O 1
ATOM 1655 N N . TYR A 1 214 ? 9.144 -4.070 -5.211 1.00 93.12 214 TYR A N 1
ATOM 1656 C CA . TYR A 1 214 ? 7.736 -4.409 -5.111 1.00 93.12 214 TYR A CA 1
ATOM 1657 C C . TYR A 1 214 ? 7.504 -5.396 -3.970 1.00 93.12 214 TYR A C 1
ATOM 1659 O O . TYR A 1 214 ? 8.153 -6.437 -3.898 1.00 93.12 214 TYR A O 1
ATOM 1667 N N . TRP A 1 215 ? 6.569 -5.080 -3.074 1.00 95.31 215 TRP A N 1
ATOM 1668 C CA . TRP A 1 215 ? 6.338 -5.857 -1.856 1.00 95.31 215 TRP A CA 1
ATOM 1669 C C . TRP A 1 215 ? 5.984 -7.325 -2.139 1.00 95.31 215 TRP A C 1
ATOM 1671 O O . TRP A 1 215 ? 6.355 -8.195 -1.354 1.00 95.31 215 TRP A O 1
ATOM 1681 N N . MET A 1 216 ? 5.300 -7.620 -3.255 1.00 94.31 216 MET A N 1
ATOM 1682 C CA . MET A 1 216 ? 4.984 -9.002 -3.636 1.00 94.31 216 MET A CA 1
ATOM 1683 C C . MET A 1 216 ? 6.248 -9.773 -4.002 1.00 94.31 216 MET A C 1
ATOM 1685 O O . MET A 1 216 ? 6.394 -10.919 -3.590 1.00 94.31 216 MET A O 1
ATOM 1689 N N . ASP A 1 217 ? 7.177 -9.142 -4.723 1.00 93.88 217 ASP A N 1
ATOM 1690 C CA . ASP A 1 217 ? 8.451 -9.764 -5.086 1.00 93.88 217 ASP A CA 1
ATOM 1691 C C . ASP A 1 217 ? 9.266 -10.059 -3.827 1.00 93.88 217 ASP A C 1
ATOM 1693 O O . ASP A 1 217 ? 9.747 -11.176 -3.652 1.00 93.88 217 ASP A O 1
ATOM 1697 N N . VAL A 1 218 ? 9.332 -9.097 -2.903 1.00 94.50 218 VAL A N 1
ATOM 1698 C CA . VAL A 1 218 ? 9.980 -9.255 -1.592 1.00 94.50 218 VAL A CA 1
ATOM 1699 C C . VAL A 1 218 ? 9.343 -10.401 -0.805 1.00 94.50 218 VAL A C 1
ATOM 1701 O O . VAL A 1 218 ? 10.048 -11.258 -0.272 1.00 94.50 218 VAL A O 1
ATOM 1704 N N . MET A 1 219 ? 8.010 -10.451 -0.748 1.00 94.69 219 MET A N 1
ATOM 1705 C CA . MET A 1 219 ? 7.268 -11.509 -0.063 1.00 94.69 219 MET A CA 1
ATOM 1706 C C . MET A 1 219 ? 7.576 -12.889 -0.658 1.00 94.69 219 MET A C 1
ATOM 1708 O O . MET A 1 219 ? 7.882 -13.813 0.095 1.00 94.69 219 MET A O 1
ATOM 1712 N N . MET A 1 220 ? 7.537 -13.024 -1.988 1.00 92.75 220 MET A N 1
ATOM 1713 C CA . MET A 1 220 ? 7.801 -14.286 -2.687 1.00 92.75 220 MET A CA 1
ATOM 1714 C C . MET A 1 220 ? 9.254 -14.740 -2.519 1.00 92.75 220 MET A C 1
ATOM 1716 O O . MET A 1 220 ? 9.513 -15.904 -2.226 1.00 92.75 220 MET A O 1
ATOM 1720 N N . GLN A 1 221 ? 10.218 -13.827 -2.652 1.00 93.31 221 GLN A N 1
ATOM 1721 C CA . GLN A 1 221 ? 11.643 -14.141 -2.498 1.00 93.31 221 GLN A CA 1
ATOM 1722 C C . GLN A 1 221 ? 11.986 -14.636 -1.086 1.00 93.31 221 GLN A C 1
ATOM 1724 O O . GLN A 1 221 ? 12.902 -15.441 -0.917 1.00 93.31 221 GLN A O 1
ATOM 1729 N N . ASN A 1 222 ? 11.236 -14.186 -0.077 1.00 92.06 222 ASN A N 1
ATOM 1730 C CA . ASN A 1 222 ? 11.419 -14.587 1.316 1.00 92.06 222 ASN A CA 1
ATOM 1731 C C . ASN A 1 222 ? 10.504 -15.750 1.757 1.00 92.06 222 ASN A C 1
ATOM 1733 O O . ASN A 1 222 ? 10.584 -16.168 2.913 1.00 92.06 222 ASN A O 1
ATOM 1737 N N . ASN A 1 223 ? 9.688 -16.320 0.860 1.00 91.81 223 ASN A N 1
ATOM 1738 C CA . ASN A 1 223 ? 8.699 -17.371 1.150 1.00 91.81 223 ASN A CA 1
ATOM 1739 C C . ASN A 1 223 ? 7.699 -16.972 2.261 1.00 91.81 223 ASN A C 1
ATOM 1741 O O . ASN A 1 223 ? 7.448 -17.721 3.214 1.00 91.81 223 ASN A O 1
ATOM 1745 N N . TRP A 1 224 ? 7.192 -15.735 2.211 1.00 91.88 224 TRP A N 1
ATOM 1746 C CA . TRP A 1 224 ? 6.276 -15.173 3.214 1.00 91.88 224 TRP A CA 1
ATOM 1747 C C . TRP A 1 224 ? 4.795 -15.207 2.806 1.00 91.88 224 TRP A C 1
ATOM 1749 O O . TRP A 1 224 ? 3.943 -14.749 3.567 1.00 91.88 224 TRP A O 1
ATOM 1759 N N . GLU A 1 225 ? 4.466 -15.792 1.654 1.00 81.50 225 GLU A N 1
ATOM 1760 C CA . GLU A 1 225 ? 3.122 -15.817 1.063 1.00 81.50 225 GLU A CA 1
ATOM 1761 C C . GLU A 1 225 ? 2.031 -16.419 1.961 1.00 81.50 225 GLU A C 1
ATOM 1763 O O . GLU A 1 225 ? 0.875 -16.011 1.890 1.00 81.50 225 GLU A O 1
ATOM 1768 N N . THR A 1 226 ? 2.380 -17.357 2.842 1.00 73.19 226 THR A N 1
ATOM 1769 C CA . THR A 1 226 ? 1.408 -18.058 3.700 1.00 73.19 226 THR A CA 1
ATOM 1770 C C . THR A 1 226 ? 1.070 -17.324 4.995 1.00 73.19 226 THR A C 1
ATOM 1772 O O . THR A 1 226 ? 0.162 -17.744 5.708 1.00 73.19 226 THR A O 1
ATOM 1775 N N . PHE A 1 227 ? 1.775 -16.239 5.327 1.00 63.41 227 PHE A N 1
ATOM 1776 C CA . PHE A 1 227 ? 1.660 -15.606 6.643 1.00 63.41 227 PHE A CA 1
ATOM 1777 C C . PHE A 1 227 ? 0.768 -14.359 6.690 1.00 63.41 227 PHE A C 1
ATOM 1779 O O . PHE A 1 227 ? 0.604 -13.781 7.764 1.00 63.41 227 PHE A O 1
ATOM 1786 N N . MET A 1 228 ? 0.203 -13.940 5.555 1.00 52.91 228 MET A N 1
ATOM 1787 C CA . MET A 1 228 ? -0.784 -12.852 5.503 1.00 52.91 228 MET A CA 1
ATOM 1788 C C . MET A 1 228 ? -2.245 -13.344 5.532 1.00 52.91 228 MET A C 1
ATOM 1790 O O . MET A 1 228 ? -3.148 -12.532 5.340 1.00 52.91 228 MET A O 1
ATOM 1794 N N . ALA A 1 229 ? -2.468 -14.644 5.765 1.00 44.97 229 ALA A N 1
ATOM 1795 C CA . ALA A 1 229 ? -3.786 -15.272 5.908 1.00 44.97 229 ALA A CA 1
ATOM 1796 C C . ALA A 1 229 ? -4.238 -15.385 7.374 1.00 44.97 229 ALA A C 1
ATOM 1798 O O . ALA A 1 229 ? -3.366 -15.555 8.261 1.00 44.97 229 ALA A O 1
#

Radius of gyration: 19.77 Å; chains: 1; bounding box: 52×53×52 Å

Organism: Gibberella intermedia (NCBI:txid948311)

InterPro domains:
  IPR021858 Fungal transcription factor [PF11951] (19-228)

Sequence (229 aa):
MSKQFLTREFIFEAHREVDEAAELKIFLTNLQVPLESAIVQTGDSQTPTWHLTALAEVYRFAGLIQLYHVFPDTLVSRMNLQDSNHGADVSEVSAHEAEERLRQFTLKAVEVLRSIPAESGTKDFHPFLIVAVCSGLTIPVVEVSASAQSMAGLGNSLALVAADVHRARGFLRGRLQLLLHSLPKNPIQRCIDIVQATWAETDNRHGSAGRPAYWMDVMMQNNWETFMA